Protein AF-A0A965GJ55-F1 (afdb_monomer)

Foldseek 3Di:
DLQFDDPDDDDADLVRQLVLCVLLFKFWFAAQAWFWAQDPVRDIDTLGGHGIDTGGSNSLSVLLPGDHVPDFVVSSVRSVQRSVVRSLVSLPQASCDPDCPDDLPDDDPDSNSVSNSQSRGHDDDDDFDWDFDACDPVHVPRDRDTDTDVLLSLLVCQAPPLVGRNFPPPPPAAEEEEEEQPPDSVLSSLLSVLSVLLRHGDRHYYDDHDDAAAFKEKEAADCVVVPPRVCCLRQNDHYYDYDPDDDPRHGIYIYDHVRSVVVVVVVDDRPDDDPPPPDD

Nearest PDB structures (foldseek):
  4obm-assembly1_A  TM=7.370E-01  e=4.573E-03  [Eubacterium] siraeum DSM 15702
  2m5y-assembly1_A  TM=4.687E-01  e=5.109E-02  Mycobacterium tuberculosis

Structure (mmCIF, N/CA/C/O backbone):
data_AF-A0A965GJ55-F1
#
_entry.id   AF-A0A965GJ55-F1
#
loop_
_atom_site.group_PDB
_atom_site.id
_atom_site.type_symbol
_atom_site.label_atom_id
_atom_site.label_alt_id
_atom_site.label_comp_id
_atom_site.label_asym_id
_atom_site.label_entity_id
_atom_site.label_seq_id
_atom_site.pdbx_PDB_ins_code
_atom_site.Cartn_x
_atom_site.Cartn_y
_atom_site.Cartn_z
_atom_site.occupancy
_atom_site.B_iso_or_equiv
_atom_site.auth_seq_id
_atom_site.auth_comp_id
_atom_site.auth_asym_id
_atom_site.auth_atom_id
_atom_site.pdbx_PDB_model_num
ATOM 1 N N . MET A 1 1 ? 9.172 -2.875 10.761 1.00 65.94 1 MET A N 1
ATOM 2 C CA . MET A 1 1 ? 9.054 -1.848 9.702 1.00 65.94 1 MET A CA 1
ATOM 3 C C . MET A 1 1 ? 7.752 -1.990 8.922 1.00 65.94 1 MET A C 1
ATOM 5 O O . MET A 1 1 ? 6.989 -1.047 8.969 1.00 65.94 1 MET A O 1
ATOM 9 N N . LEU A 1 2 ? 7.457 -3.132 8.279 1.00 71.19 2 LEU A N 1
ATOM 10 C CA . LEU A 1 2 ? 6.166 -3.346 7.587 1.00 71.19 2 LEU A CA 1
ATOM 11 C C . LEU A 1 2 ? 5.139 -4.186 8.362 1.00 71.19 2 LEU A C 1
ATOM 13 O O . LEU A 1 2 ? 3.998 -4.293 7.938 1.00 71.19 2 LEU A O 1
ATOM 17 N N . ASN A 1 3 ? 5.552 -4.769 9.490 1.00 68.12 3 ASN A N 1
ATOM 18 C CA . ASN A 1 3 ? 4.717 -5.616 10.342 1.00 68.12 3 ASN A CA 1
ATOM 19 C C . ASN A 1 3 ? 4.014 -6.758 9.582 1.00 68.12 3 ASN A C 1
ATOM 21 O O . ASN A 1 3 ? 2.851 -7.073 9.824 1.00 68.12 3 ASN A O 1
ATOM 25 N N . VAL A 1 4 ? 4.740 -7.344 8.624 1.00 69.19 4 VAL A N 1
ATOM 26 C CA . VAL A 1 4 ? 4.291 -8.482 7.826 1.00 69.19 4 VAL A CA 1
ATOM 27 C C . VAL A 1 4 ? 5.377 -9.527 7.679 1.00 69.19 4 VAL A C 1
ATOM 29 O O . VAL A 1 4 ? 6.572 -9.232 7.774 1.00 69.19 4 VAL A O 1
ATOM 32 N N . THR A 1 5 ? 4.947 -10.747 7.377 1.00 70.94 5 THR A N 1
ATOM 33 C CA . THR A 1 5 ? 5.845 -11.843 7.016 1.00 70.94 5 THR A CA 1
ATOM 34 C C . THR A 1 5 ? 6.168 -11.793 5.524 1.00 70.94 5 THR A C 1
ATOM 36 O O . THR A 1 5 ? 5.268 -11.774 4.687 1.00 70.94 5 THR A O 1
ATOM 39 N N . ILE A 1 6 ? 7.459 -11.804 5.183 1.00 73.00 6 ILE A N 1
ATOM 40 C CA . ILE A 1 6 ? 7.936 -11.946 3.802 1.00 73.00 6 ILE A CA 1
ATOM 41 C C . ILE A 1 6 ? 8.275 -13.418 3.571 1.00 73.00 6 ILE A C 1
ATOM 43 O O . ILE A 1 6 ? 9.207 -13.944 4.175 1.00 73.00 6 ILE A O 1
ATOM 47 N N . SER A 1 7 ? 7.519 -14.083 2.700 1.00 73.19 7 SER A N 1
ATOM 48 C CA . SER A 1 7 ? 7.664 -15.525 2.458 1.00 73.19 7 SER A CA 1
ATOM 49 C C . SER A 1 7 ?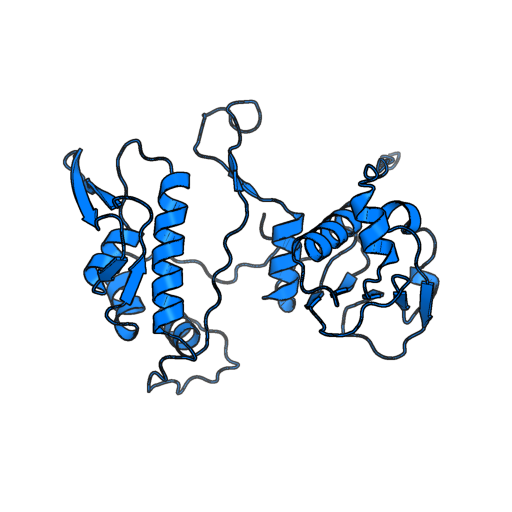 8.728 -15.881 1.413 1.00 73.19 7 SER A C 1
ATOM 51 O O . SER A 1 7 ? 9.191 -17.017 1.390 1.00 73.19 7 SER A O 1
ATOM 53 N N . ALA A 1 8 ? 9.120 -14.938 0.548 1.00 75.81 8 ALA A N 1
ATOM 54 C CA . ALA A 1 8 ? 10.121 -15.149 -0.498 1.00 75.81 8 ALA A CA 1
ATOM 55 C C . ALA A 1 8 ? 10.831 -13.839 -0.879 1.00 75.81 8 ALA A C 1
ATOM 57 O O . ALA A 1 8 ? 10.234 -12.764 -0.835 1.00 75.81 8 ALA A O 1
ATOM 58 N N . VAL A 1 9 ? 12.103 -13.939 -1.276 1.00 82.69 9 VAL A N 1
ATOM 59 C CA . VAL A 1 9 ? 12.941 -12.821 -1.744 1.00 82.69 9 VAL A CA 1
ATOM 60 C C . VAL A 1 9 ? 13.767 -13.287 -2.942 1.00 82.69 9 VAL A C 1
ATOM 62 O O . VAL A 1 9 ? 14.155 -14.451 -3.018 1.00 82.69 9 VAL A O 1
ATOM 65 N N . GLY A 1 10 ? 14.063 -12.381 -3.872 1.00 83.44 10 GLY A N 1
ATOM 66 C CA . GLY A 1 10 ? 14.931 -12.659 -5.010 1.00 83.44 10 GLY A CA 1
ATOM 67 C C . GLY A 1 10 ? 15.515 -11.393 -5.615 1.00 83.44 10 GLY A C 1
ATOM 68 O O . GLY A 1 10 ? 15.005 -10.294 -5.409 1.00 83.44 10 GLY A O 1
ATOM 69 N N . ILE A 1 11 ? 16.613 -11.570 -6.347 1.00 87.81 11 ILE A N 1
ATOM 70 C CA . ILE A 1 11 ? 17.334 -10.502 -7.038 1.00 87.81 11 ILE A CA 1
ATOM 71 C C . ILE A 1 11 ? 17.140 -10.728 -8.533 1.00 87.81 11 ILE A C 1
ATOM 73 O O . ILE A 1 11 ? 17.516 -11.776 -9.051 1.00 87.81 11 ILE A O 1
ATOM 77 N N . LEU A 1 12 ? 16.541 -9.750 -9.207 1.00 88.81 12 LEU A N 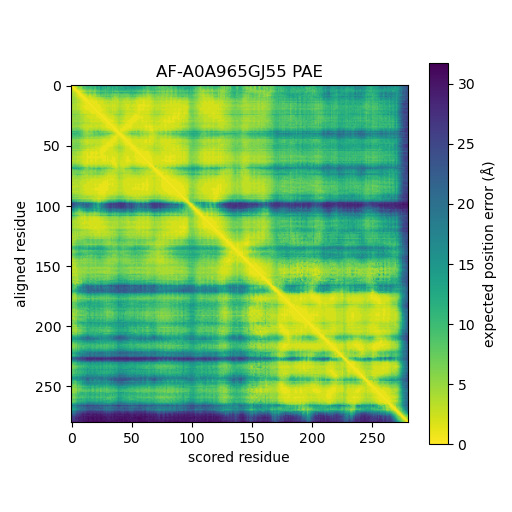1
ATOM 78 C CA . LEU A 1 12 ? 16.238 -9.814 -10.633 1.00 88.81 12 LEU A CA 1
ATOM 79 C C . LEU A 1 12 ? 17.240 -8.957 -11.399 1.00 88.81 12 LEU A C 1
ATOM 81 O O . LEU A 1 12 ? 17.445 -7.787 -11.069 1.00 88.81 12 LEU A O 1
ATOM 85 N N . ASN A 1 13 ? 17.863 -9.531 -12.427 1.00 91.38 13 ASN A N 1
ATOM 86 C CA . ASN A 1 13 ? 18.670 -8.749 -13.357 1.00 91.38 13 ASN A CA 1
ATOM 87 C C . ASN A 1 13 ? 17.777 -8.093 -14.432 1.00 91.38 13 ASN A C 1
ATOM 89 O O . ASN A 1 13 ? 16.553 -8.249 -14.449 1.00 91.38 13 ASN A O 1
ATOM 93 N N . ARG A 1 14 ? 18.394 -7.337 -15.347 1.00 93.88 14 ARG A N 1
ATOM 94 C CA . ARG A 1 14 ? 17.678 -6.663 -16.439 1.00 93.88 14 ARG A CA 1
ATOM 95 C C . ARG A 1 14 ? 16.896 -7.641 -17.321 1.00 93.88 14 ARG A C 1
ATOM 97 O O . ARG A 1 14 ? 15.743 -7.359 -17.630 1.00 93.88 14 ARG A O 1
ATOM 104 N N . ASP A 1 15 ? 17.497 -8.760 -17.709 1.00 95.19 15 ASP A N 1
ATOM 105 C CA . ASP A 1 15 ? 16.857 -9.744 -18.590 1.00 95.19 15 ASP A CA 1
ATOM 106 C C . ASP A 1 15 ? 15.666 -10.418 -17.903 1.00 95.19 15 ASP A C 1
ATOM 108 O O . ASP A 1 15 ? 14.637 -10.666 -18.536 1.00 95.19 15 ASP A O 1
ATOM 112 N N . ASP A 1 16 ? 15.768 -10.653 -16.594 1.00 93.94 16 ASP A N 1
ATOM 113 C CA . ASP A 1 16 ? 14.660 -11.165 -15.794 1.00 93.94 16 ASP A CA 1
ATOM 114 C C . ASP A 1 16 ? 13.509 -10.158 -15.738 1.00 93.94 16 ASP A C 1
ATOM 116 O O . ASP A 1 16 ? 12.365 -10.532 -15.987 1.00 93.94 16 ASP A O 1
ATOM 120 N N . LEU A 1 17 ? 13.790 -8.872 -15.498 1.00 94.19 17 LEU A N 1
ATOM 121 C CA . LEU A 1 17 ? 12.761 -7.825 -15.510 1.00 94.19 17 LEU A CA 1
ATOM 122 C C . LEU A 1 17 ? 12.103 -7.668 -16.885 1.00 94.19 17 LEU A C 1
ATOM 124 O O . LEU A 1 17 ? 10.881 -7.555 -16.956 1.00 94.19 17 LEU A O 1
ATOM 128 N N . LEU A 1 18 ? 12.874 -7.710 -17.976 1.00 96.06 18 LEU A N 1
ATOM 129 C CA . LEU A 1 18 ? 12.331 -7.667 -19.340 1.00 96.06 18 LEU A CA 1
ATOM 130 C C . LEU A 1 18 ? 11.385 -8.841 -19.597 1.00 96.06 18 LEU A C 1
ATOM 132 O O . LEU A 1 18 ? 10.297 -8.653 -20.138 1.00 96.06 18 LEU A O 1
ATOM 136 N N . ARG A 1 19 ? 11.775 -10.048 -19.173 1.00 94.25 19 ARG A N 1
ATOM 137 C CA . ARG A 1 19 ? 10.946 -11.251 -19.301 1.00 94.25 19 ARG A CA 1
ATOM 138 C C . ARG A 1 19 ? 9.668 -11.145 -18.470 1.00 94.25 19 ARG A C 1
ATOM 140 O O . ARG A 1 19 ? 8.599 -11.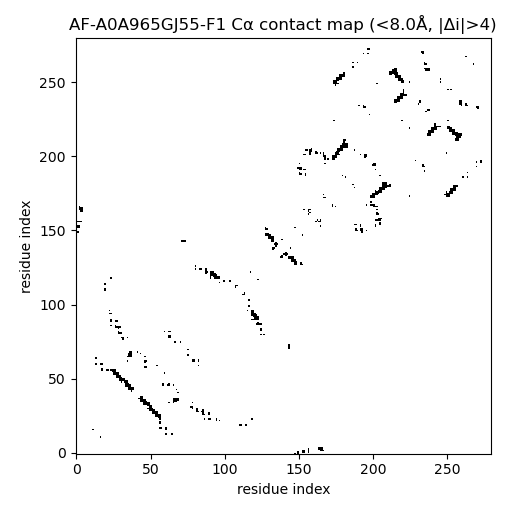487 -18.967 1.00 94.25 19 ARG A O 1
ATOM 147 N N . LEU A 1 20 ? 9.774 -10.678 -17.226 1.00 93.62 20 LEU A N 1
ATOM 148 C CA . LEU A 1 20 ? 8.645 -10.578 -16.299 1.00 93.62 20 LEU A CA 1
ATOM 149 C C . LEU A 1 20 ? 7.649 -9.491 -16.707 1.00 93.62 20 LEU A C 1
ATOM 151 O O . LEU A 1 20 ? 6.451 -9.720 -16.597 1.00 93.62 20 LEU A O 1
ATOM 155 N N . LEU A 1 21 ? 8.120 -8.338 -17.193 1.00 95.12 21 LEU A N 1
ATOM 156 C CA . LEU A 1 21 ? 7.267 -7.220 -17.616 1.00 95.12 21 LEU A CA 1
ATOM 157 C C . LEU A 1 21 ? 6.803 -7.319 -19.076 1.00 95.12 21 LEU A C 1
ATOM 159 O O . LEU A 1 21 ? 5.883 -6.606 -19.467 1.00 95.12 21 LEU A O 1
ATOM 163 N N . GLY A 1 22 ? 7.392 -8.213 -19.874 1.00 94.00 22 GLY A N 1
ATOM 164 C CA . GLY A 1 22 ? 7.044 -8.431 -21.282 1.00 94.00 22 GLY A CA 1
ATOM 165 C C . GLY A 1 22 ? 5.541 -8.572 -21.566 1.00 94.00 22 GLY A C 1
ATOM 166 O O . GLY A 1 22 ? 5.065 -7.928 -22.501 1.00 94.00 22 GLY A O 1
ATOM 167 N N . PRO A 1 23 ? 4.764 -9.333 -20.766 1.00 93.31 23 PRO A N 1
ATOM 168 C CA . PRO A 1 23 ? 3.321 -9.470 -20.968 1.00 93.31 23 PRO A CA 1
ATOM 169 C C . PRO A 1 23 ? 2.522 -8.163 -20.872 1.00 93.31 23 PRO A C 1
ATOM 171 O O . PRO A 1 23 ? 1.450 -8.086 -21.460 1.00 93.31 23 PRO A O 1
ATOM 174 N N . VAL A 1 24 ? 3.022 -7.150 -20.153 1.00 94.81 24 VAL A N 1
ATOM 175 C CA . VAL A 1 24 ? 2.361 -5.837 -20.026 1.00 94.81 24 VAL A CA 1
ATOM 176 C C . VAL A 1 24 ? 2.426 -5.062 -21.345 1.00 94.81 24 VAL A C 1
ATOM 178 O O . VAL A 1 24 ? 1.489 -4.347 -21.687 1.00 94.81 24 VAL A O 1
ATOM 181 N N . GLY A 1 25 ? 3.513 -5.228 -22.104 1.00 93.31 25 GLY A N 1
ATOM 182 C CA . GLY A 1 25 ? 3.762 -4.470 -23.326 1.00 93.31 25 GLY A CA 1
ATOM 183 C C . GLY A 1 25 ? 4.082 -2.988 -23.067 1.00 93.31 25 GLY A C 1
ATOM 184 O O . GLY A 1 25 ? 4.532 -2.630 -21.975 1.00 93.31 25 GLY A O 1
ATOM 185 N N . PRO A 1 26 ? 3.922 -2.122 -24.087 1.00 96.69 26 PRO A N 1
ATOM 186 C CA . PRO A 1 26 ? 4.117 -0.681 -23.949 1.00 96.69 26 PRO A CA 1
ATOM 187 C C . PRO A 1 26 ? 3.090 -0.037 -23.012 1.00 96.69 26 PRO A C 1
ATOM 189 O O . PRO A 1 26 ? 1.912 -0.386 -23.048 1.00 96.69 26 PRO A O 1
ATOM 192 N N . VAL A 1 27 ? 3.525 0.954 -22.233 1.00 97.38 27 VAL A N 1
ATOM 193 C CA . VAL A 1 27 ? 2.693 1.646 -21.235 1.00 97.38 27 VAL A CA 1
ATOM 194 C C . VAL A 1 27 ? 2.640 3.150 -21.497 1.00 97.38 27 VAL A C 1
ATOM 196 O O . VAL A 1 27 ? 3.619 3.745 -21.952 1.00 97.38 27 VAL A O 1
ATOM 199 N N . GLU A 1 28 ? 1.516 3.793 -21.177 1.00 97.75 28 GLU A N 1
ATOM 200 C CA . GLU A 1 28 ? 1.469 5.253 -21.040 1.00 97.75 28 GLU A CA 1
ATOM 201 C C . GLU A 1 28 ? 1.924 5.655 -19.634 1.00 97.75 28 GLU A C 1
ATOM 203 O O . GLU A 1 28 ? 1.298 5.291 -18.638 1.00 97.75 28 GLU A O 1
ATOM 208 N N . ILE A 1 29 ? 2.994 6.440 -19.550 1.00 97.44 29 ILE A N 1
ATOM 209 C CA . ILE A 1 29 ? 3.570 6.919 -18.290 1.00 97.44 29 ILE A CA 1
ATOM 210 C C . ILE A 1 29 ? 3.603 8.445 -18.260 1.00 97.44 29 ILE A C 1
ATOM 212 O O . ILE A 1 29 ? 3.730 9.104 -19.293 1.00 97.44 29 ILE A O 1
ATOM 216 N N . LEU A 1 30 ? 3.493 9.001 -17.056 1.00 96.75 30 LEU A N 1
ATOM 217 C CA . LEU A 1 30 ? 3.726 10.407 -16.758 1.00 96.75 30 LEU A CA 1
ATOM 218 C C . LEU A 1 30 ? 4.910 10.499 -15.797 1.00 96.75 30 LEU A C 1
ATOM 220 O O . LEU A 1 30 ? 4.822 10.000 -14.681 1.00 96.75 30 LEU A O 1
ATOM 224 N N . LEU A 1 31 ? 5.998 11.127 -16.236 1.00 96.44 31 LEU A N 1
ATOM 225 C CA . LEU A 1 31 ? 7.182 11.372 -15.415 1.00 96.44 31 LEU A CA 1
ATOM 226 C C . LEU A 1 31 ? 7.196 12.827 -14.941 1.00 96.44 31 LEU A C 1
ATOM 228 O O . LEU A 1 31 ? 7.001 13.746 -15.736 1.00 96.44 31 LEU A O 1
ATOM 232 N N . ASP A 1 32 ? 7.457 13.043 -13.656 1.00 93.44 32 ASP A N 1
ATOM 233 C CA . ASP A 1 32 ? 7.544 14.376 -13.041 1.00 93.44 32 ASP A CA 1
ATOM 234 C C . ASP A 1 32 ? 8.907 15.056 -13.256 1.00 93.44 32 ASP A C 1
ATOM 236 O O . ASP A 1 32 ? 9.054 16.258 -13.054 1.00 93.44 32 ASP A O 1
ATOM 240 N N . SER A 1 33 ? 9.900 14.297 -13.714 1.00 93.81 33 SER A N 1
ATOM 241 C CA . SER A 1 33 ? 11.284 14.724 -13.892 1.00 93.81 33 SER A CA 1
ATOM 242 C C . SER A 1 33 ? 11.991 13.848 -14.931 1.00 93.81 33 SER A C 1
ATOM 244 O O . SER A 1 33 ? 11.493 12.787 -15.311 1.00 93.81 33 SER A O 1
ATOM 246 N N . ASP A 1 34 ? 13.130 14.317 -15.443 1.00 94.69 34 ASP A N 1
ATOM 247 C CA . ASP A 1 34 ? 13.971 13.512 -16.331 1.00 94.69 34 ASP A CA 1
ATOM 248 C C . ASP A 1 34 ? 14.540 12.308 -15.570 1.00 94.69 34 ASP A C 1
ATOM 250 O O . ASP A 1 34 ? 15.009 12.434 -14.439 1.00 94.69 34 ASP A O 1
ATOM 254 N N . VAL A 1 35 ? 14.562 11.150 -16.226 1.00 95.50 35 VAL A N 1
ATOM 255 C CA . VAL A 1 35 ? 15.189 9.934 -15.710 1.00 95.50 35 VAL A CA 1
ATOM 256 C C . VAL A 1 35 ? 16.561 9.800 -16.349 1.00 95.50 35 VAL A C 1
ATOM 258 O O . VAL A 1 35 ? 16.680 9.755 -17.577 1.00 95.50 35 VAL A O 1
ATOM 261 N N . ARG A 1 36 ? 17.603 9.727 -15.526 1.00 94.88 36 ARG A N 1
ATOM 262 C CA . ARG A 1 36 ? 19.000 9.662 -15.961 1.00 94.88 36 ARG A CA 1
ATOM 263 C C . ARG A 1 36 ? 19.688 8.453 -15.352 1.00 94.88 36 ARG A C 1
ATOM 265 O O . ARG A 1 36 ? 19.332 8.000 -14.270 1.00 94.88 36 ARG A O 1
ATOM 272 N N . ASN A 1 37 ? 20.669 7.922 -16.068 1.00 94.62 37 ASN A N 1
ATOM 273 C CA . ASN A 1 37 ? 21.478 6.808 -15.603 1.00 94.62 37 ASN A CA 1
ATOM 274 C C . ASN A 1 37 ? 22.954 7.098 -15.834 1.00 94.62 37 ASN A C 1
ATOM 276 O O . ASN A 1 37 ? 23.351 7.430 -16.955 1.00 94.62 37 ASN A O 1
ATOM 280 N N . THR A 1 38 ? 23.759 6.899 -14.800 1.00 94.44 38 THR A N 1
ATOM 281 C CA . THR A 1 38 ? 25.212 6.947 -14.879 1.00 94.44 38 THR A CA 1
ATOM 282 C C . THR A 1 38 ? 25.749 5.541 -15.123 1.00 94.44 38 THR A C 1
ATOM 284 O O . THR A 1 38 ? 25.474 4.604 -14.372 1.00 94.44 38 THR A O 1
ATOM 287 N N . GLY A 1 39 ? 26.469 5.373 -16.230 1.00 88.44 39 GLY A N 1
ATOM 288 C CA . GLY A 1 39 ? 27.118 4.116 -16.585 1.00 88.44 39 GLY A CA 1
ATOM 289 C C . GLY A 1 39 ? 28.311 3.793 -15.684 1.00 88.44 39 GLY A C 1
ATOM 290 O O . GLY A 1 39 ? 28.771 4.614 -14.893 1.00 88.44 39 GLY A O 1
ATOM 291 N N . ALA A 1 40 ? 28.853 2.583 -15.838 1.00 86.94 40 ALA A N 1
ATOM 292 C CA . ALA A 1 40 ? 30.080 2.172 -15.146 1.00 86.94 40 ALA A CA 1
ATOM 293 C C . ALA A 1 40 ? 31.314 3.002 -15.561 1.00 86.94 40 ALA A C 1
ATOM 295 O O . ALA A 1 40 ? 32.312 3.031 -14.848 1.00 86.94 40 ALA A O 1
ATOM 296 N N . ASP A 1 41 ? 31.236 3.676 -16.707 1.00 89.25 41 ASP A N 1
ATOM 297 C CA . ASP A 1 41 ? 32.213 4.635 -17.222 1.00 89.25 41 ASP A CA 1
ATOM 298 C C . ASP A 1 41 ? 32.075 6.040 -16.603 1.00 89.25 41 ASP A C 1
ATOM 300 O O . ASP A 1 41 ? 32.850 6.935 -16.936 1.00 89.25 41 ASP A O 1
ATOM 304 N N . GLY A 1 42 ? 31.098 6.247 -15.714 1.00 88.56 42 GLY A N 1
ATOM 305 C CA . GLY A 1 42 ? 30.796 7.542 -15.109 1.00 88.56 42 GLY A CA 1
ATOM 306 C C . GLY A 1 42 ? 30.017 8.490 -16.025 1.00 88.56 42 GLY A C 1
ATOM 307 O O . GLY A 1 42 ? 29.737 9.618 -15.624 1.00 88.56 42 GLY A O 1
ATOM 308 N N . ALA A 1 43 ? 29.639 8.067 -17.236 1.00 92.62 43 ALA A N 1
ATOM 309 C CA . ALA A 1 43 ? 28.878 8.905 -18.153 1.00 92.62 43 ALA A CA 1
ATOM 310 C C . ALA A 1 43 ? 27.386 8.888 -17.797 1.00 92.62 43 ALA A C 1
ATOM 312 O O . ALA A 1 43 ? 26.756 7.829 -17.738 1.00 92.62 43 ALA A O 1
ATOM 313 N N . THR A 1 44 ? 26.798 10.069 -17.601 1.00 94.25 44 THR A N 1
ATOM 314 C CA . THR A 1 44 ? 25.353 10.215 -17.392 1.00 94.25 44 THR A CA 1
ATOM 315 C C . THR A 1 44 ? 24.624 10.321 -18.728 1.00 94.25 44 THR A C 1
ATOM 317 O O . THR A 1 44 ? 24.931 11.166 -19.568 1.00 94.25 44 THR A O 1
ATOM 320 N N . SER A 1 45 ? 23.610 9.479 -18.904 1.00 94.50 45 SER A N 1
ATOM 321 C CA . SER A 1 45 ? 22.751 9.422 -20.087 1.00 94.50 45 SER A CA 1
ATOM 322 C C . SER A 1 45 ? 21.288 9.647 -19.710 1.00 94.50 45 SER A C 1
ATOM 324 O O . SER A 1 45 ? 20.853 9.282 -18.618 1.00 94.50 45 SER A O 1
ATOM 326 N N . LEU A 1 46 ? 20.524 10.269 -20.611 1.00 94.94 46 LEU A N 1
ATOM 327 C CA . LEU A 1 46 ? 19.078 10.417 -20.456 1.00 94.94 46 LEU A CA 1
ATOM 328 C C . LEU A 1 46 ? 18.395 9.093 -20.823 1.00 94.94 46 LEU A C 1
ATOM 330 O O . LEU A 1 46 ? 18.549 8.618 -21.946 1.00 94.94 46 LEU A O 1
ATOM 334 N N . VAL A 1 47 ? 17.629 8.529 -19.891 1.00 95.25 47 VAL A N 1
ATOM 335 C CA . VAL A 1 47 ? 16.838 7.303 -20.088 1.00 95.25 47 VAL A CA 1
ATOM 336 C C . VAL A 1 47 ? 15.435 7.640 -20.576 1.00 95.25 47 VAL A C 1
ATOM 338 O O . VAL A 1 47 ? 14.950 7.046 -21.534 1.00 95.25 47 VAL A O 1
ATOM 341 N N . ALA A 1 48 ? 14.782 8.607 -19.933 1.00 96.06 48 ALA A N 1
ATOM 342 C CA . ALA A 1 48 ? 13.456 9.078 -20.310 1.00 96.06 48 ALA A CA 1
ATOM 343 C C . ALA A 1 48 ? 13.295 10.554 -19.946 1.00 96.06 48 ALA A C 1
ATOM 345 O O . ALA A 1 48 ? 13.866 11.030 -18.966 1.00 96.06 48 ALA A O 1
ATOM 346 N N . LYS A 1 49 ? 12.521 11.286 -20.746 1.00 96.31 49 LYS A N 1
ATOM 347 C CA . LYS A 1 49 ? 12.257 12.709 -20.521 1.00 96.31 49 LYS A CA 1
ATOM 348 C C . LYS A 1 49 ? 11.039 12.895 -19.618 1.00 96.31 49 LYS A C 1
ATOM 350 O O . LYS A 1 49 ? 10.099 12.107 -19.697 1.00 96.31 49 LYS A O 1
ATOM 355 N N . THR A 1 50 ? 11.036 13.964 -18.827 1.00 97.00 50 THR A N 1
ATOM 356 C CA . THR A 1 50 ? 9.840 14.429 -18.108 1.00 97.00 50 THR A CA 1
ATOM 357 C C . THR A 1 50 ? 8.626 14.589 -19.039 1.00 97.00 50 THR A C 1
ATOM 359 O O . THR A 1 50 ? 8.762 14.934 -20.220 1.00 97.00 50 THR A O 1
ATOM 362 N N . GLY A 1 51 ? 7.428 14.375 -18.495 1.00 97.00 51 GLY A N 1
ATOM 363 C CA . GLY A 1 51 ? 6.153 14.503 -19.193 1.00 97.00 51 GLY A CA 1
ATOM 364 C C . GLY A 1 51 ? 5.490 13.168 -19.526 1.00 97.00 51 GLY A C 1
ATOM 365 O O . GLY A 1 51 ? 5.895 12.102 -19.059 1.00 97.00 51 GLY A O 1
ATOM 366 N N . LYS A 1 52 ? 4.405 13.246 -20.305 1.00 97.00 52 LYS A N 1
ATOM 367 C CA . LYS A 1 52 ? 3.641 12.075 -20.746 1.00 97.00 52 LYS A CA 1
ATOM 368 C C . LYS A 1 52 ? 4.302 11.442 -21.972 1.00 97.00 52 LYS A C 1
ATOM 370 O O . LYS A 1 52 ? 4.589 12.148 -22.938 1.00 97.00 52 LYS A O 1
ATOM 375 N N . ALA A 1 53 ? 4.477 10.125 -21.962 1.00 96.88 53 ALA A N 1
ATOM 376 C CA . ALA A 1 53 ? 4.981 9.369 -23.105 1.00 96.88 53 ALA A CA 1
ATOM 377 C C . ALA A 1 53 ? 4.432 7.935 -23.130 1.00 96.88 53 ALA A C 1
ATOM 379 O O . ALA A 1 53 ? 4.066 7.380 -22.094 1.00 96.88 53 ALA A O 1
ATOM 380 N N . THR A 1 54 ? 4.416 7.323 -24.315 1.00 97.62 54 THR A N 1
ATOM 381 C CA . THR A 1 54 ? 4.284 5.867 -24.457 1.00 97.62 54 THR A CA 1
ATOM 382 C C . THR A 1 54 ? 5.682 5.266 -24.468 1.00 97.62 54 THR A C 1
ATOM 384 O O . THR A 1 54 ? 6.511 5.655 -25.289 1.00 97.62 54 THR A O 1
ATOM 387 N N . ILE A 1 55 ? 5.950 4.345 -23.548 1.00 96.81 55 ILE A N 1
ATOM 388 C CA . ILE A 1 55 ? 7.275 3.765 -23.326 1.00 96.81 55 ILE A CA 1
ATOM 389 C C . ILE A 1 55 ? 7.185 2.247 -23.489 1.00 96.81 55 ILE A C 1
ATOM 391 O O . ILE A 1 55 ? 6.263 1.616 -22.973 1.00 96.81 55 ILE A O 1
ATOM 395 N N . ASP A 1 56 ? 8.121 1.663 -24.238 1.00 97.00 56 ASP A N 1
ATOM 396 C CA . ASP A 1 56 ? 8.210 0.214 -24.422 1.00 97.00 56 ASP A CA 1
ATOM 397 C C . ASP A 1 56 ? 8.769 -0.495 -23.177 1.00 97.00 56 ASP A C 1
ATOM 399 O O . ASP A 1 56 ? 9.292 0.127 -22.251 1.00 97.00 56 ASP A O 1
ATOM 403 N N . THR A 1 57 ? 8.671 -1.825 -23.135 1.00 96.38 57 THR A N 1
ATOM 404 C CA . THR A 1 57 ? 9.132 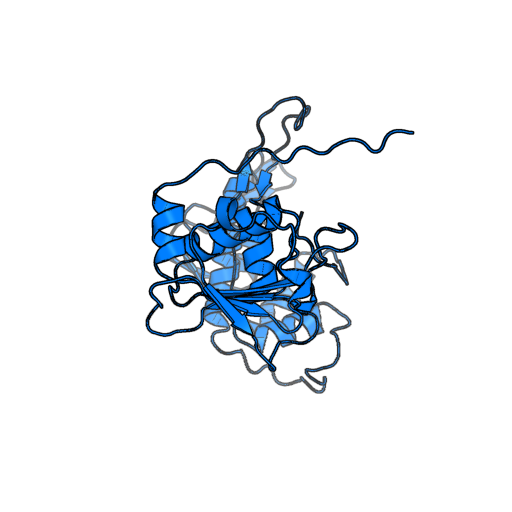-2.606 -21.977 1.00 96.38 57 THR A CA 1
ATOM 405 C C . THR A 1 57 ? 10.629 -2.415 -21.706 1.00 96.38 57 THR A C 1
ATOM 407 O O . THR A 1 57 ? 11.041 -2.394 -20.547 1.00 96.38 57 THR A O 1
ATOM 410 N N . PHE A 1 58 ? 11.449 -2.230 -22.747 1.00 96.12 58 PHE A N 1
ATOM 411 C CA . PHE A 1 58 ? 12.888 -2.019 -22.584 1.00 96.12 58 PHE A CA 1
ATOM 412 C C . PHE A 1 58 ? 13.196 -0.713 -21.853 1.00 96.12 58 PHE A C 1
ATOM 414 O O . PHE A 1 58 ? 13.928 -0.700 -20.862 1.00 96.12 58 PHE A O 1
ATOM 421 N N . SER A 1 59 ? 12.585 0.376 -22.302 1.00 95.44 59 SER A N 1
ATOM 422 C CA . SER A 1 59 ? 12.742 1.699 -21.709 1.00 95.44 59 SER A CA 1
ATOM 423 C C . SER A 1 59 ? 12.089 1.780 -20.324 1.00 95.44 59 SER A C 1
ATOM 425 O O . SER A 1 59 ? 12.640 2.422 -19.435 1.00 95.44 59 SER A O 1
ATOM 427 N N . LEU A 1 60 ? 10.982 1.066 -20.086 1.00 96.88 60 LEU A N 1
ATOM 428 C CA . LEU A 1 60 ? 10.361 0.932 -18.762 1.00 96.88 60 LEU A CA 1
ATOM 429 C C . LEU A 1 60 ? 11.298 0.252 -17.751 1.00 96.88 60 LEU A C 1
ATOM 431 O O . LEU A 1 60 ? 11.477 0.752 -16.641 1.00 96.88 60 LEU A O 1
ATOM 435 N N . VAL A 1 61 ? 11.950 -0.852 -18.139 1.00 96.56 61 VAL A N 1
ATOM 436 C CA . VAL A 1 61 ? 12.997 -1.490 -17.319 1.00 96.56 61 VAL A CA 1
ATOM 437 C C . VAL A 1 61 ? 14.197 -0.559 -17.150 1.00 96.56 61 VAL A C 1
ATOM 439 O O . VAL A 1 61 ? 14.777 -0.493 -16.067 1.00 96.56 61 VAL A O 1
ATOM 442 N N . GLY A 1 62 ? 14.547 0.200 -18.191 1.00 95.44 62 GLY A N 1
ATOM 443 C CA . GLY A 1 62 ? 15.545 1.263 -18.123 1.00 95.44 62 GLY A CA 1
ATOM 444 C C . GLY A 1 62 ? 15.241 2.270 -17.017 1.00 95.44 62 GLY A C 1
ATOM 445 O O . GLY A 1 62 ? 16.126 2.563 -16.223 1.00 95.44 62 GLY A O 1
ATOM 446 N N . ILE A 1 63 ? 13.994 2.741 -16.922 1.00 95.56 63 ILE A N 1
ATOM 447 C CA . ILE A 1 63 ? 13.548 3.687 -15.890 1.00 95.56 63 ILE A CA 1
ATOM 448 C C . ILE A 1 63 ? 13.662 3.079 -14.488 1.00 95.56 63 ILE A C 1
ATOM 450 O O . ILE A 1 63 ? 14.209 3.719 -13.597 1.00 95.56 63 ILE A O 1
ATOM 454 N N . LEU A 1 64 ? 13.194 1.842 -14.290 1.00 94.44 64 LEU A N 1
ATOM 455 C CA . LEU A 1 64 ? 13.252 1.163 -12.985 1.00 94.44 64 LEU A CA 1
ATOM 456 C C . LEU A 1 64 ? 14.693 0.938 -12.497 1.00 94.44 64 LEU A C 1
ATOM 458 O O . LEU A 1 64 ? 14.971 1.001 -11.301 1.00 94.44 64 LEU A O 1
ATOM 462 N N . LEU A 1 65 ? 15.616 0.670 -13.421 1.00 93.25 65 LEU A N 1
ATOM 463 C CA . LEU A 1 65 ? 17.022 0.410 -13.107 1.00 93.25 65 LEU A CA 1
ATOM 464 C C . LEU A 1 65 ? 17.897 1.665 -13.118 1.00 93.25 65 LEU A C 1
ATOM 466 O O . LEU A 1 65 ? 19.056 1.583 -12.714 1.00 93.25 65 LEU A O 1
ATOM 470 N N . ALA A 1 66 ? 17.379 2.798 -13.593 1.00 94.06 66 ALA A N 1
ATOM 471 C CA . ALA A 1 66 ? 18.148 4.021 -13.735 1.00 94.06 66 ALA A CA 1
ATOM 472 C C . ALA A 1 66 ? 18.676 4.491 -12.377 1.00 94.06 66 ALA A C 1
ATOM 474 O O . ALA A 1 66 ? 17.935 4.556 -11.386 1.00 94.06 66 ALA A O 1
ATOM 475 N N . ARG A 1 67 ? 19.969 4.813 -12.347 1.00 91.75 67 ARG A N 1
ATOM 476 C CA . ARG A 1 67 ? 20.645 5.386 -11.189 1.00 91.75 67 ARG A CA 1
ATOM 477 C C . ARG A 1 67 ? 21.656 6.421 -11.650 1.00 91.75 67 ARG A C 1
ATOM 479 O O . ARG A 1 67 ? 22.581 6.090 -12.387 1.00 91.75 67 ARG A O 1
ATOM 486 N N . GLU A 1 68 ? 21.490 7.655 -11.206 1.00 91.44 68 GLU A N 1
ATOM 487 C CA . GLU A 1 68 ? 22.463 8.724 -11.411 1.00 91.44 68 GLU A CA 1
ATOM 488 C C . GLU A 1 68 ? 23.375 8.832 -10.178 1.00 91.44 68 GLU A C 1
ATOM 490 O O . GLU A 1 68 ? 22.910 8.742 -9.039 1.00 91.44 68 GLU A O 1
ATOM 495 N N . ILE A 1 69 ? 24.689 8.955 -10.399 1.00 84.31 69 ILE A N 1
ATOM 496 C CA . ILE A 1 69 ? 25.641 9.229 -9.313 1.00 84.31 69 ILE A CA 1
ATOM 497 C C . ILE A 1 69 ? 25.270 10.601 -8.731 1.00 84.31 69 ILE A C 1
ATOM 499 O O . ILE A 1 69 ? 25.051 11.542 -9.484 1.00 84.31 69 ILE A O 1
ATOM 503 N N . ASP A 1 70 ? 25.148 10.683 -7.406 1.00 82.06 70 ASP A N 1
ATOM 504 C CA . ASP A 1 70 ? 24.714 11.865 -6.637 1.00 82.06 70 ASP A CA 1
ATOM 505 C C . ASP A 1 70 ? 23.204 12.175 -6.638 1.00 82.06 70 ASP A C 1
ATOM 507 O O . ASP A 1 70 ? 22.769 13.152 -6.023 1.00 82.06 70 ASP A O 1
ATOM 511 N N . GLN A 1 71 ? 22.371 11.319 -7.237 1.00 86.75 71 GLN A N 1
ATOM 512 C CA . GLN A 1 71 ? 20.922 11.380 -7.044 1.00 86.75 71 GLN A CA 1
ATOM 513 C C . GLN A 1 71 ? 20.527 10.711 -5.717 1.00 86.75 71 GLN A C 1
ATOM 515 O O . GLN A 1 71 ? 20.965 9.597 -5.425 1.00 86.75 71 GLN A O 1
ATOM 520 N N . SER A 1 72 ? 19.653 11.352 -4.933 1.00 83.75 72 SER A N 1
ATOM 521 C CA . SER A 1 72 ? 19.031 10.696 -3.778 1.00 83.75 72 SER A CA 1
ATOM 522 C C . SER A 1 72 ? 18.067 9.587 -4.221 1.00 83.75 72 SER A C 1
ATOM 524 O O . SER A 1 72 ? 17.340 9.711 -5.209 1.00 83.75 72 SER A O 1
ATOM 526 N N . GLU A 1 73 ? 17.988 8.507 -3.454 1.00 82.69 73 GLU A N 1
ATOM 527 C CA . GLU A 1 73 ? 17.002 7.438 -3.617 1.00 82.69 73 GLU A CA 1
ATOM 528 C C . GLU A 1 73 ? 15.569 7.970 -3.497 1.00 82.69 73 GLU A C 1
ATOM 530 O O . GLU A 1 73 ? 14.690 7.533 -4.241 1.00 82.69 73 GLU A O 1
ATOM 535 N N . SER A 1 74 ? 15.330 8.991 -2.664 1.00 81.00 74 SER A N 1
ATOM 536 C CA . SER A 1 74 ? 14.028 9.684 -2.618 1.00 81.00 74 SER A CA 1
ATOM 537 C C . SER A 1 74 ? 13.594 10.252 -3.967 1.00 81.00 74 SER A C 1
ATOM 539 O O . SER A 1 74 ? 12.419 10.146 -4.319 1.00 81.00 74 SER A O 1
ATOM 541 N N . ALA A 1 75 ? 14.520 10.814 -4.749 1.00 82.25 75 ALA A N 1
ATOM 542 C CA . ALA A 1 75 ? 14.202 11.323 -6.080 1.00 82.25 75 ALA A CA 1
ATOM 543 C C . ALA A 1 75 ? 13.825 10.183 -7.043 1.00 82.25 75 ALA A C 1
ATOM 545 O O . ALA A 1 75 ? 12.981 10.365 -7.920 1.00 82.25 75 ALA A O 1
ATOM 546 N N . ARG A 1 76 ? 14.376 8.978 -6.839 1.00 88.12 76 ARG A N 1
ATOM 547 C CA . ARG A 1 76 ? 14.031 7.784 -7.625 1.00 88.12 76 ARG A CA 1
ATOM 548 C C . ARG A 1 76 ? 12.661 7.214 -7.258 1.00 88.12 76 ARG A C 1
ATOM 550 O O . ARG A 1 76 ? 12.041 6.563 -8.100 1.00 88.12 76 ARG A O 1
ATOM 557 N N . PHE A 1 77 ? 12.149 7.419 -6.042 1.00 88.31 77 PHE A N 1
ATOM 558 C CA . PHE A 1 77 ? 10.860 6.842 -5.621 1.00 88.31 77 PHE A CA 1
ATOM 559 C C . PHE A 1 77 ? 9.695 7.272 -6.519 1.00 88.31 77 PHE A C 1
ATOM 561 O O . PHE A 1 77 ? 8.839 6.448 -6.849 1.00 88.31 77 PHE A O 1
ATOM 568 N N . ASN A 1 78 ? 9.692 8.522 -6.988 1.00 88.75 78 ASN A N 1
ATOM 569 C CA . ASN A 1 78 ? 8.658 9.010 -7.900 1.00 88.75 78 ASN A CA 1
ATOM 570 C C . ASN A 1 78 ? 8.729 8.341 -9.278 1.00 88.75 78 ASN A C 1
ATOM 572 O O . ASN A 1 78 ? 7.685 8.033 -9.859 1.00 88.75 78 ASN A O 1
ATOM 576 N N . HIS A 1 79 ? 9.931 8.037 -9.780 1.00 92.94 79 HIS A N 1
ATOM 577 C CA . HIS A 1 79 ? 10.104 7.280 -11.026 1.00 92.94 79 HIS A CA 1
ATOM 578 C C . HIS A 1 79 ? 9.563 5.855 -10.887 1.00 92.94 79 HIS A C 1
ATOM 580 O O . HIS A 1 79 ? 8.795 5.411 -11.741 1.00 92.94 79 HIS A O 1
ATOM 586 N N . HIS A 1 80 ? 9.871 5.171 -9.778 1.00 92.50 80 HIS A N 1
ATOM 587 C CA . HIS A 1 80 ? 9.335 3.833 -9.497 1.00 92.50 80 HIS A CA 1
ATOM 588 C C . HIS A 1 80 ? 7.812 3.851 -9.394 1.00 92.50 80 HIS A C 1
ATOM 590 O O . HIS A 1 80 ? 7.145 3.028 -10.021 1.00 92.50 80 HIS A O 1
ATOM 596 N N . LYS A 1 81 ? 7.241 4.806 -8.651 1.00 92.75 81 LYS A N 1
ATOM 597 C CA . LYS A 1 81 ? 5.787 4.955 -8.552 1.00 92.75 81 LYS A CA 1
ATOM 598 C C . LYS A 1 81 ? 5.156 5.195 -9.915 1.00 92.75 81 LYS A C 1
ATOM 600 O O . LYS A 1 81 ? 4.150 4.563 -10.221 1.00 92.75 81 LYS A O 1
ATOM 605 N N . SER A 1 82 ? 5.737 6.072 -10.727 1.00 94.88 82 SER A N 1
ATOM 606 C CA . SER A 1 82 ? 5.225 6.382 -12.065 1.00 94.88 82 SER A CA 1
ATOM 607 C C . SER A 1 82 ? 5.241 5.145 -12.964 1.00 94.88 82 SER A C 1
ATOM 609 O O . SER A 1 82 ? 4.235 4.845 -13.604 1.00 94.88 82 SER A O 1
ATOM 611 N N . ALA A 1 83 ? 6.332 4.373 -12.945 1.00 95.69 83 ALA A N 1
ATOM 612 C CA . ALA A 1 83 ? 6.456 3.122 -13.688 1.00 95.69 83 ALA A CA 1
ATOM 613 C C . ALA A 1 83 ? 5.429 2.072 -13.233 1.00 95.69 83 ALA A C 1
ATOM 615 O O . ALA A 1 83 ? 4.690 1.538 -14.059 1.00 95.69 83 ALA A O 1
ATOM 616 N N . TRP A 1 84 ? 5.313 1.818 -11.926 1.00 95.62 84 TRP A N 1
ATOM 617 C CA . TRP A 1 84 ? 4.346 0.854 -11.389 1.00 95.62 84 TRP A CA 1
ATOM 618 C C . TRP A 1 84 ? 2.891 1.291 -11.579 1.00 95.62 84 TRP A C 1
ATOM 620 O O . TRP A 1 84 ? 2.035 0.452 -11.845 1.00 95.62 84 TRP A O 1
ATOM 630 N N . THR A 1 85 ? 2.608 2.593 -11.518 1.00 95.75 85 THR A N 1
ATOM 631 C CA . THR A 1 85 ? 1.278 3.144 -11.819 1.00 95.75 85 THR A CA 1
ATOM 632 C C . THR A 1 85 ? 0.937 2.965 -13.299 1.00 95.75 85 THR A C 1
ATOM 634 O O . THR A 1 85 ? -0.172 2.553 -13.624 1.00 95.75 85 THR A O 1
ATOM 637 N N . ALA A 1 86 ? 1.888 3.210 -14.205 1.00 96.56 86 ALA A N 1
ATOM 638 C CA . ALA A 1 86 ? 1.703 2.982 -15.639 1.00 96.56 86 ALA A CA 1
ATOM 639 C C . ALA A 1 86 ? 1.452 1.497 -15.959 1.00 96.56 86 ALA A C 1
ATOM 641 O O . ALA A 1 86 ? 0.557 1.177 -16.745 1.00 96.56 86 ALA A O 1
ATOM 642 N N . ILE A 1 87 ? 2.185 0.590 -15.300 1.00 96.69 87 ILE A N 1
ATOM 643 C CA . ILE A 1 87 ? 1.949 -0.860 -15.372 1.00 96.69 87 ILE A CA 1
ATOM 644 C C . ILE A 1 87 ? 0.536 -1.194 -14.883 1.00 96.69 87 ILE A C 1
ATOM 646 O O . ILE A 1 87 ? -0.219 -1.828 -15.614 1.00 96.69 87 ILE A O 1
ATOM 650 N N . ALA A 1 88 ? 0.151 -0.738 -13.687 1.00 96.00 88 ALA A N 1
ATOM 651 C CA . ALA A 1 88 ? -1.166 -1.008 -13.109 1.00 96.00 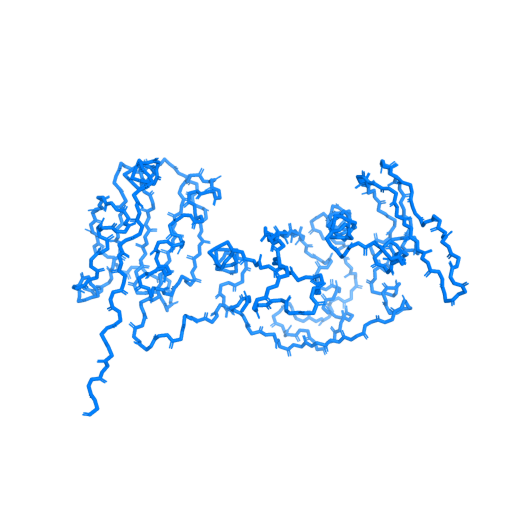88 ALA A CA 1
ATOM 652 C C . ALA A 1 88 ? -2.312 -0.506 -14.005 1.00 96.00 88 ALA A C 1
ATOM 654 O O . ALA A 1 88 ? -3.272 -1.236 -14.247 1.00 96.00 88 ALA A O 1
ATOM 655 N N . ASN A 1 89 ? -2.180 0.697 -14.570 1.00 95.81 89 ASN A N 1
ATOM 656 C CA . ASN A 1 89 ? -3.158 1.262 -15.502 1.00 95.81 89 ASN A CA 1
ATOM 657 C C . ASN A 1 89 ? -3.276 0.444 -16.794 1.00 95.81 89 ASN A C 1
ATOM 659 O O . ASN A 1 89 ? -4.381 0.249 -17.295 1.00 95.81 89 ASN A O 1
ATOM 663 N N . THR A 1 90 ? -2.149 -0.039 -17.323 1.00 96.19 90 THR A N 1
ATOM 664 C CA . THR A 1 90 ? -2.116 -0.868 -18.539 1.00 96.19 90 THR A CA 1
ATOM 665 C C . THR A 1 90 ? -2.727 -2.246 -18.289 1.00 96.19 90 THR A C 1
ATOM 667 O O . THR A 1 90 ? -3.456 -2.764 -19.131 1.00 96.19 90 THR A O 1
ATOM 670 N N . VAL A 1 91 ? -2.485 -2.821 -17.107 1.00 95.94 91 VAL A N 1
ATOM 671 C CA . VAL A 1 91 ? -3.111 -4.073 -16.657 1.00 95.94 91 VAL A CA 1
ATOM 672 C C . VAL A 1 91 ? -4.625 -3.910 -16.499 1.00 95.94 91 VAL A C 1
ATOM 674 O O . VAL A 1 91 ? -5.384 -4.808 -16.868 1.00 95.94 91 VAL A O 1
ATOM 677 N N . GLY A 1 92 ? -5.087 -2.768 -15.983 1.00 93.56 92 GLY A N 1
ATOM 678 C CA . GLY A 1 92 ? -6.507 -2.459 -15.835 1.00 93.56 92 GLY A CA 1
ATOM 679 C C . GLY A 1 92 ? -7.218 -3.466 -14.929 1.00 93.56 92 GLY A C 1
ATOM 680 O O . GLY A 1 92 ? -6.911 -3.572 -13.747 1.00 93.56 92 GLY A O 1
ATOM 681 N N . LEU A 1 93 ? -8.178 -4.213 -15.480 1.00 91.00 93 LEU A N 1
ATOM 682 C CA . LEU A 1 93 ? -8.892 -5.279 -14.758 1.00 91.00 93 LEU A CA 1
ATOM 683 C C . LEU A 1 93 ? -8.182 -6.646 -14.821 1.00 91.00 93 LEU A C 1
ATOM 685 O O . LEU A 1 93 ? -8.713 -7.626 -14.302 1.00 91.00 93 LEU A O 1
ATOM 689 N N . GLY A 1 94 ? -7.018 -6.718 -15.470 1.00 91.12 94 GLY A N 1
ATOM 690 C CA . GLY A 1 94 ? -6.252 -7.936 -15.707 1.00 91.12 94 GLY A CA 1
ATOM 691 C C . GLY A 1 94 ? -6.022 -8.199 -17.198 1.00 91.12 94 GLY A C 1
ATOM 692 O O . GLY A 1 94 ? -6.910 -8.008 -18.031 1.00 91.12 94 GLY A O 1
ATOM 693 N N . LEU A 1 95 ? -4.833 -8.705 -17.531 1.00 89.50 95 LEU A N 1
ATOM 694 C CA . LEU A 1 95 ? -4.390 -8.971 -18.905 1.00 89.50 95 LEU A CA 1
ATOM 695 C C . LEU A 1 95 ? -4.939 -10.276 -19.506 1.00 89.50 95 LEU A C 1
ATOM 697 O O . LEU A 1 95 ? -4.758 -10.517 -20.697 1.00 89.50 95 LEU A O 1
ATOM 701 N N . ARG A 1 96 ? -5.611 -11.121 -18.709 1.00 84.00 96 ARG A N 1
ATOM 702 C CA . ARG A 1 96 ? -6.151 -12.432 -19.132 1.00 84.00 96 ARG A CA 1
ATOM 703 C C . ARG A 1 96 ? -5.105 -13.294 -19.853 1.00 84.00 96 ARG A C 1
ATOM 705 O O . ARG A 1 96 ? -5.370 -13.870 -20.910 1.00 84.00 96 ARG A O 1
ATOM 712 N N . LEU A 1 97 ? -3.907 -13.363 -19.282 1.00 81.44 97 LEU A N 1
ATOM 713 C CA . LEU A 1 97 ? -2.793 -14.146 -19.796 1.00 81.44 97 LEU A CA 1
ATOM 714 C C 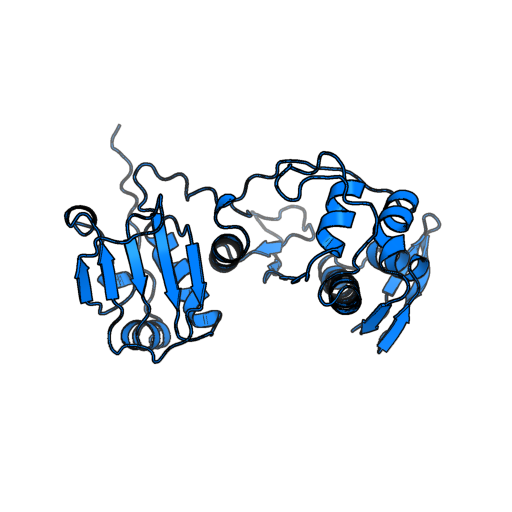. LEU A 1 97 ? -3.207 -15.624 -19.850 1.00 81.44 97 LEU A C 1
ATOM 716 O O . LEU A 1 97 ? -3.499 -16.244 -18.826 1.00 81.44 97 LEU A O 1
ATOM 720 N N . GLN A 1 98 ? -3.260 -16.181 -21.060 1.00 63.69 98 GLN A N 1
ATOM 721 C CA . GLN A 1 98 ? -3.537 -17.599 -21.281 1.00 63.69 98 GLN A CA 1
ATOM 722 C C . GLN A 1 98 ? -2.346 -18.397 -20.736 1.00 63.69 98 GLN A C 1
ATOM 724 O O . GLN A 1 98 ? -1.229 -18.115 -21.160 1.00 63.69 98 GLN A O 1
ATOM 729 N N . ASN A 1 99 ? -2.600 -19.314 -19.784 1.00 57.12 99 ASN A N 1
ATOM 730 C CA . ASN A 1 99 ? -1.705 -20.343 -19.194 1.00 57.12 99 ASN A CA 1
ATOM 731 C C . ASN A 1 99 ? -1.768 -20.474 -17.658 1.00 57.12 99 ASN A C 1
ATOM 733 O O . ASN A 1 99 ? -0.948 -21.184 -17.078 1.00 57.12 99 ASN A O 1
ATOM 737 N N . LEU A 1 100 ? -2.758 -19.896 -16.973 1.00 56.25 100 LEU A N 1
ATOM 738 C CA . LEU A 1 100 ? -3.055 -20.306 -15.595 1.00 56.25 100 LEU A CA 1
ATOM 739 C C . LEU A 1 100 ? -3.704 -21.708 -15.599 1.00 56.25 100 LEU A C 1
ATOM 741 O O . LEU A 1 100 ? -4.909 -21.852 -15.439 1.00 56.25 100 LEU A O 1
ATOM 745 N N . GLN A 1 101 ? -2.907 -22.760 -15.809 1.00 52.00 101 GLN A N 1
ATOM 746 C CA . GLN A 1 101 ? -3.243 -24.096 -15.290 1.00 52.00 101 GLN A CA 1
ATOM 747 C C . GLN A 1 101 ? -3.039 -24.170 -13.769 1.00 52.00 101 GLN A C 1
ATOM 749 O O . GLN A 1 101 ? -3.303 -25.201 -13.159 1.00 52.00 101 GLN A O 1
ATOM 754 N N . THR A 1 102 ? -2.545 -23.092 -13.164 1.00 57.00 102 THR A N 1
ATOM 755 C CA . THR A 1 102 ? -2.306 -22.981 -11.735 1.00 57.00 102 THR A CA 1
ATOM 756 C C . THR A 1 102 ? -3.577 -22.551 -11.015 1.00 57.00 102 THR A C 1
ATOM 758 O O . THR A 1 102 ? -4.238 -21.586 -11.402 1.00 57.00 102 THR A O 1
ATOM 761 N N . ASP A 1 103 ? -3.913 -23.292 -9.962 1.00 63.72 103 ASP A N 1
ATOM 762 C CA . ASP A 1 103 ? -5.013 -22.968 -9.063 1.00 63.72 103 ASP A CA 1
ATOM 763 C C . ASP A 1 103 ? -4.762 -21.570 -8.457 1.00 63.72 103 ASP A C 1
ATOM 765 O O . ASP A 1 103 ? -3.682 -21.340 -7.893 1.00 63.72 103 ASP A O 1
ATOM 769 N N . PRO A 1 104 ? -5.707 -20.613 -8.564 1.00 62.00 104 PRO A N 1
ATOM 770 C CA . PRO A 1 104 ? -5.562 -19.291 -7.957 1.00 62.00 104 PRO A CA 1
ATOM 771 C C . PRO A 1 104 ? -5.319 -19.343 -6.439 1.00 62.00 104 PRO A C 1
ATOM 773 O O . PRO A 1 104 ? -4.789 -18.377 -5.890 1.00 62.00 104 PRO A O 1
ATOM 776 N N . LEU A 1 105 ? -5.662 -20.451 -5.775 1.00 65.81 105 LEU A N 1
ATOM 777 C CA . LEU A 1 105 ? 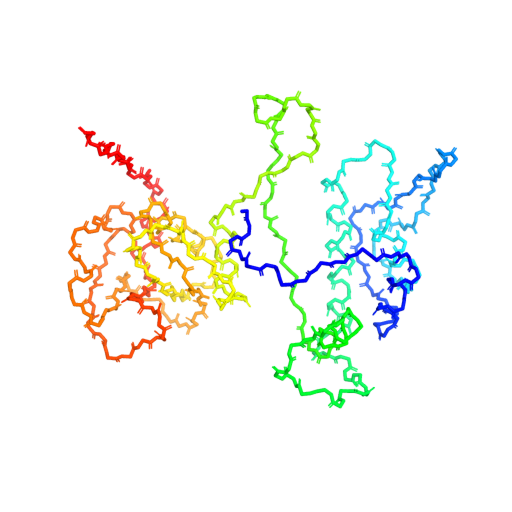-5.462 -20.675 -4.342 1.00 65.81 105 LEU A CA 1
ATOM 778 C C . LEU A 1 105 ? -4.071 -21.216 -3.983 1.00 65.81 105 LEU A C 1
ATOM 780 O O . LEU A 1 105 ? -3.687 -21.176 -2.817 1.00 65.81 105 LEU A O 1
ATOM 784 N N . GLU A 1 106 ? -3.304 -21.725 -4.947 1.00 74.62 106 GLU A N 1
ATOM 785 C CA . GLU A 1 106 ? -1.973 -22.273 -4.677 1.00 74.62 106 GLU A CA 1
ATOM 786 C C . GLU A 1 106 ? -0.947 -21.144 -4.530 1.00 74.62 106 GLU A C 1
ATOM 788 O O . GLU A 1 106 ? -0.924 -20.234 -5.348 1.00 74.62 106 GLU A O 1
ATOM 793 N N . THR A 1 107 ? -0.070 -21.165 -3.530 1.00 75.56 107 THR A N 1
ATOM 794 C CA . THR A 1 107 ? 0.953 -20.115 -3.382 1.00 75.56 107 THR A CA 1
ATOM 795 C C . THR A 1 107 ? 1.944 -20.142 -4.558 1.00 75.56 107 THR A C 1
ATOM 797 O O . THR A 1 107 ? 2.489 -21.205 -4.858 1.00 75.56 107 THR A O 1
ATOM 800 N N . PRO A 1 108 ? 2.239 -19.005 -5.222 1.00 79.44 108 PRO A N 1
ATOM 801 C CA . PRO A 1 108 ? 3.241 -18.968 -6.286 1.00 79.44 108 PRO A CA 1
ATOM 802 C C . PRO A 1 108 ? 4.625 -19.379 -5.769 1.00 79.44 108 PRO A C 1
ATOM 804 O O . PRO A 1 108 ? 5.091 -18.847 -4.763 1.00 79.44 108 PRO A O 1
ATOM 807 N N . VAL A 1 109 ? 5.293 -20.292 -6.477 1.00 81.94 109 VAL A N 1
ATOM 808 C CA . VAL A 1 109 ? 6.616 -20.826 -6.092 1.00 81.94 109 VAL A CA 1
ATOM 809 C C . VAL A 1 109 ? 7.793 -20.113 -6.768 1.00 81.94 109 VAL A C 1
ATOM 811 O O . VAL A 1 109 ? 8.940 -20.314 -6.377 1.00 81.94 109 VAL A O 1
ATOM 814 N N . ASP A 1 110 ? 7.524 -19.267 -7.767 1.00 84.00 110 ASP A N 1
ATOM 815 C CA . ASP A 1 110 ? 8.528 -18.478 -8.484 1.00 84.00 110 ASP A CA 1
ATOM 816 C C . ASP A 1 110 ? 7.996 -17.098 -8.924 1.00 84.00 110 ASP A C 1
ATOM 818 O O . ASP A 1 110 ? 6.790 -16.826 -8.913 1.00 84.00 110 ASP A O 1
ATOM 822 N N . PHE A 1 111 ? 8.915 -16.209 -9.321 1.00 86.19 111 PHE A N 1
ATOM 823 C CA . PHE A 1 111 ? 8.592 -14.841 -9.746 1.00 86.19 111 PHE A CA 1
ATOM 824 C C . PHE A 1 111 ? 7.739 -14.780 -11.011 1.00 86.19 111 PHE A C 1
ATOM 826 O O . PHE A 1 111 ? 6.918 -13.875 -11.140 1.00 86.19 111 PHE A O 1
ATOM 833 N N . ALA A 1 112 ? 7.917 -15.712 -11.949 1.00 85.62 112 ALA A N 1
ATOM 834 C CA . ALA A 1 112 ? 7.165 -15.703 -13.199 1.00 85.62 112 ALA A CA 1
ATOM 835 C C . ALA A 1 112 ? 5.683 -15.991 -12.936 1.00 85.62 112 ALA A C 1
ATOM 837 O O . ALA A 1 112 ? 4.817 -15.233 -13.368 1.00 85.62 112 ALA A O 1
ATOM 838 N N . SER A 1 113 ? 5.406 -17.027 -12.149 1.00 84.75 113 SER A N 1
ATOM 839 C CA . SER A 1 113 ? 4.071 -17.422 -11.706 1.00 84.75 113 SER A CA 1
ATOM 840 C C . SER A 1 113 ? 3.425 -16.337 -10.844 1.00 84.75 113 SER A C 1
ATOM 842 O O . SER A 1 113 ? 2.242 -16.040 -11.011 1.00 84.75 113 SER A O 1
ATOM 844 N N . PHE A 1 114 ? 4.201 -15.698 -9.959 1.00 87.38 114 PHE A N 1
ATOM 845 C CA . PHE A 1 114 ? 3.734 -14.556 -9.171 1.00 87.38 114 PHE A CA 1
ATOM 846 C C . PHE A 1 114 ? 3.318 -13.380 -10.065 1.00 87.38 114 PHE A C 1
ATOM 848 O O . PHE A 1 114 ? 2.185 -12.911 -9.972 1.00 87.38 114 PHE A O 1
ATOM 855 N N . MET A 1 115 ? 4.195 -12.935 -10.970 1.00 89.19 115 MET A N 1
ATOM 856 C CA . MET A 1 115 ? 3.931 -11.784 -11.842 1.00 89.19 115 MET A CA 1
ATOM 857 C C . MET A 1 115 ? 2.781 -12.053 -12.816 1.00 89.19 115 MET A C 1
ATOM 859 O O . MET A 1 115 ? 1.954 -11.175 -13.048 1.00 89.19 115 MET A O 1
ATOM 863 N N . GLN A 1 116 ? 2.660 -13.276 -13.338 1.00 87.06 116 GLN A N 1
ATOM 864 C CA . GLN A 1 116 ? 1.518 -13.666 -14.169 1.00 87.06 116 GLN A CA 1
ATOM 865 C C . GLN A 1 116 ? 0.190 -13.561 -13.416 1.00 87.06 116 GLN A C 1
ATOM 867 O O . GLN A 1 116 ? -0.796 -13.095 -13.981 1.00 87.06 116 GLN A O 1
ATOM 872 N N . ARG A 1 117 ? 0.141 -13.982 -12.148 1.00 85.88 117 ARG A N 1
ATOM 873 C CA . ARG A 1 117 ? -1.066 -13.851 -11.319 1.00 85.88 117 ARG A CA 1
ATOM 874 C C . ARG A 1 117 ? -1.361 -12.398 -10.986 1.00 85.88 117 ARG A C 1
ATOM 876 O O . ARG A 1 117 ? -2.504 -11.980 -11.137 1.00 85.88 117 ARG A O 1
ATOM 883 N N . LEU A 1 118 ? -0.334 -11.631 -10.621 1.00 89.00 118 LEU A N 1
ATOM 884 C CA . LEU A 1 118 ? -0.446 -10.198 -10.364 1.00 89.00 118 LEU A CA 1
ATOM 885 C C . LEU A 1 118 ? -1.056 -9.466 -11.569 1.00 89.00 118 LEU A C 1
ATOM 887 O O . LEU A 1 118 ? -2.010 -8.716 -11.407 1.00 89.00 118 LEU A O 1
ATOM 891 N N . PHE A 1 119 ? -0.569 -9.737 -12.783 1.00 92.44 119 PHE A N 1
ATOM 892 C CA . PHE A 1 119 ? -1.066 -9.108 -14.012 1.00 92.44 119 PHE A CA 1
ATOM 893 C C . PHE A 1 119 ? -2.396 -9.661 -14.526 1.00 92.44 119 PHE A C 1
ATOM 895 O O . PHE A 1 119 ? -2.976 -9.093 -15.449 1.00 92.44 119 PHE A O 1
ATOM 902 N N . ASN A 1 120 ? -2.902 -10.755 -13.960 1.00 89.31 120 ASN A N 1
ATOM 903 C CA . ASN A 1 120 ? -4.217 -11.291 -14.305 1.00 89.31 120 ASN A CA 1
ATOM 904 C C . ASN A 1 120 ? -5.362 -10.667 -13.502 1.00 89.31 120 ASN A C 1
ATOM 906 O O . ASN A 1 120 ? -6.520 -10.890 -13.852 1.00 89.31 120 ASN A O 1
ATOM 910 N N . GLY A 1 121 ? -5.052 -9.878 -12.474 1.00 87.06 121 GLY A N 1
ATOM 911 C CA . GLY A 1 121 ? -6.024 -9.107 -11.710 1.00 87.06 121 GLY A CA 1
ATOM 912 C C . GLY A 1 121 ? -5.736 -7.605 -11.746 1.00 87.06 121 GLY A C 1
ATOM 913 O O . GLY A 1 121 ? -4.698 -7.178 -12.255 1.00 87.06 121 GLY A O 1
ATOM 914 N N . PRO A 1 122 ? -6.654 -6.789 -11.206 1.00 89.12 122 PRO A N 1
ATOM 915 C CA . PRO A 1 122 ? -6.401 -5.374 -10.997 1.00 89.12 122 PRO A CA 1
ATOM 916 C C . PRO A 1 122 ? -5.285 -5.160 -9.972 1.00 89.12 122 PRO A C 1
ATOM 918 O O . PRO A 1 122 ? -5.179 -5.886 -8.983 1.00 89.12 122 PRO A O 1
ATOM 921 N N . ILE A 1 123 ? -4.479 -4.123 -10.193 1.00 91.38 123 ILE A N 1
ATOM 922 C CA . ILE A 1 123 ? -3.343 -3.772 -9.336 1.00 91.38 123 ILE A CA 1
ATOM 923 C C . ILE A 1 123 ? -3.587 -2.401 -8.724 1.00 91.38 123 ILE A C 1
ATOM 925 O O . ILE A 1 123 ? -3.947 -1.452 -9.418 1.00 91.38 123 ILE A O 1
ATOM 929 N N . GLN A 1 124 ? -3.335 -2.291 -7.424 1.00 85.69 124 GLN A N 1
ATOM 930 C CA . GLN A 1 124 ? -3.302 -1.018 -6.715 1.00 85.69 124 GLN A CA 1
ATOM 931 C C . GLN A 1 124 ? -1.896 -0.777 -6.177 1.00 85.69 124 GLN A C 1
ATOM 933 O O . GLN A 1 124 ? -1.295 -1.662 -5.570 1.00 85.69 124 GLN A O 1
ATOM 938 N N . ILE A 1 125 ? -1.375 0.426 -6.410 1.00 87.75 125 ILE A N 1
ATOM 939 C CA . ILE A 1 125 ? -0.046 0.834 -5.959 1.00 87.75 125 ILE A CA 1
ATOM 940 C C . ILE A 1 125 ? -0.200 1.795 -4.788 1.00 87.75 125 ILE A C 1
ATOM 942 O O . ILE A 1 125 ? -0.787 2.867 -4.926 1.00 87.75 125 ILE A O 1
ATOM 946 N N . TRP A 1 126 ? 0.382 1.417 -3.655 1.00 83.06 126 TRP A N 1
ATOM 947 C CA . TRP A 1 126 ? 0.432 2.230 -2.448 1.00 83.06 126 TRP A CA 1
ATOM 948 C C . TRP A 1 126 ? 1.862 2.724 -2.240 1.00 83.06 126 TRP A C 1
ATOM 950 O O . TRP A 1 126 ? 2.806 1.935 -2.250 1.00 83.06 126 TRP A O 1
ATOM 960 N N . GLN A 1 127 ? 2.030 4.035 -2.068 1.00 83.56 127 GLN A N 1
ATOM 961 C CA . GLN A 1 127 ? 3.301 4.634 -1.669 1.00 83.56 127 GLN A CA 1
ATOM 962 C C . GLN A 1 127 ? 3.154 5.133 -0.237 1.00 83.56 127 GLN A C 1
ATOM 964 O O . GLN A 1 127 ? 2.321 6.001 0.017 1.00 83.56 127 GLN A O 1
ATOM 969 N N . PHE A 1 128 ? 3.967 4.596 0.668 1.00 84.50 128 PHE A N 1
ATOM 970 C CA . PHE A 1 128 ? 4.034 5.078 2.042 1.00 84.50 128 PHE A CA 1
ATOM 971 C C . PHE A 1 128 ? 4.665 6.466 2.098 1.00 84.50 128 PHE A C 1
ATOM 973 O O . PHE A 1 128 ? 5.601 6.773 1.352 1.00 84.50 128 PHE A O 1
ATOM 980 N N . VAL A 1 129 ? 4.175 7.288 3.019 1.00 81.69 129 VAL A N 1
ATOM 981 C CA . VAL A 1 129 ? 4.834 8.526 3.404 1.00 81.69 129 VAL A CA 1
ATOM 982 C C . VAL A 1 129 ? 6.126 8.166 4.125 1.00 81.69 129 VAL A C 1
ATOM 984 O O . VAL A 1 129 ? 6.155 7.364 5.060 1.00 81.69 129 VAL A O 1
ATOM 987 N N . ALA A 1 130 ? 7.210 8.774 3.661 1.00 84.69 130 ALA A N 1
ATOM 988 C CA . ALA A 1 130 ? 8.551 8.539 4.155 1.00 84.69 130 ALA A CA 1
ATOM 989 C C . ALA A 1 130 ? 9.191 9.883 4.514 1.00 84.69 130 ALA A C 1
ATOM 991 O O . ALA A 1 130 ? 9.190 10.812 3.705 1.00 84.69 130 ALA A O 1
ATOM 992 N N . THR A 1 131 ? 9.747 9.981 5.718 1.00 87.50 131 THR A N 1
ATOM 993 C CA . THR A 1 131 ? 10.449 11.176 6.202 1.00 87.50 131 THR A CA 1
ATOM 994 C C . THR A 1 131 ? 11.939 10.883 6.266 1.00 87.50 131 THR A C 1
ATOM 996 O O . THR A 1 131 ? 12.341 9.856 6.815 1.00 87.50 131 THR A O 1
ATOM 999 N N . ALA A 1 132 ? 12.764 11.768 5.705 1.00 87.25 132 ALA A N 1
ATOM 1000 C CA . ALA A 1 132 ? 14.215 11.618 5.748 1.00 87.25 132 ALA A CA 1
ATOM 1001 C C . ALA A 1 132 ? 14.715 11.627 7.199 1.00 87.25 132 ALA A C 1
ATOM 1003 O O . ALA A 1 132 ? 14.325 12.488 7.992 1.00 87.25 132 ALA A O 1
ATOM 1004 N N . VAL A 1 133 ? 15.587 10.680 7.538 1.00 89.75 133 VAL A N 1
ATOM 1005 C CA . VAL A 1 133 ? 16.226 10.628 8.852 1.00 89.75 133 VAL A CA 1
ATOM 1006 C C . VAL A 1 133 ? 17.506 11.461 8.796 1.00 89.75 133 VAL A C 1
ATOM 1008 O O . VAL A 1 133 ? 18.438 11.096 8.069 1.00 89.75 133 VAL A O 1
ATOM 1011 N N . PRO A 1 134 ? 17.574 12.585 9.530 1.00 89.00 134 PRO A N 1
ATOM 1012 C CA . PRO A 1 134 ? 18.722 13.477 9.473 1.00 89.00 134 PRO A CA 1
ATOM 1013 C C . PRO A 1 134 ? 19.974 12.798 10.029 1.00 89.00 134 PRO A C 1
ATOM 1015 O O . PRO A 1 134 ? 19.888 11.888 10.853 1.00 89.00 134 PRO A O 1
ATOM 1018 N N . ALA A 1 135 ? 21.144 13.282 9.606 1.00 89.50 135 ALA A N 1
ATOM 1019 C CA . ALA A 1 135 ? 22.416 12.863 10.179 1.00 89.50 135 ALA A CA 1
ATOM 1020 C C . ALA A 1 135 ? 22.402 13.049 11.705 1.00 89.50 135 ALA A C 1
ATOM 1022 O O . ALA A 1 135 ? 21.998 14.099 12.212 1.00 89.50 135 ALA A O 1
ATOM 1023 N N . GLY A 1 136 ? 22.831 12.029 12.440 1.00 89.75 136 GLY A N 1
ATOM 1024 C CA . GLY A 1 136 ? 22.729 12.027 13.895 1.00 89.75 136 GLY A CA 1
ATOM 1025 C C . GLY A 1 136 ? 22.954 10.648 14.493 1.00 89.75 136 GLY A C 1
ATOM 1026 O O . GLY A 1 136 ? 23.535 9.779 13.853 1.00 89.75 136 GLY A O 1
ATOM 1027 N N . VAL A 1 137 ? 22.481 10.450 15.725 1.00 88.75 137 VAL A N 1
ATOM 1028 C CA . VAL A 1 137 ? 22.644 9.181 16.457 1.00 88.75 137 VAL A CA 1
ATOM 1029 C C . VAL A 1 137 ? 22.026 8.010 15.689 1.00 88.75 137 VAL A C 1
ATOM 1031 O O . VAL A 1 137 ? 22.660 6.966 15.566 1.00 88.75 137 VAL A O 1
ATOM 1034 N N . ASP A 1 138 ? 20.840 8.215 15.111 1.00 85.19 138 ASP A N 1
ATOM 1035 C CA . ASP A 1 138 ? 20.130 7.178 14.356 1.00 85.19 138 ASP A CA 1
ATOM 1036 C C . ASP A 1 138 ? 20.672 7.005 12.925 1.00 85.19 138 ASP A C 1
ATOM 1038 O O . ASP A 1 138 ? 20.529 5.937 12.339 1.00 85.19 138 ASP A O 1
ATOM 1042 N N . ASN A 1 139 ? 21.341 8.024 12.365 1.00 89.38 139 ASN A N 1
ATOM 1043 C CA . ASN A 1 139 ? 21.945 8.002 11.027 1.00 89.38 139 ASN A CA 1
ATOM 1044 C C . ASN A 1 139 ? 23.394 8.542 11.050 1.00 89.38 139 ASN A C 1
ATOM 1046 O O . ASN A 1 139 ? 23.663 9.629 10.525 1.00 89.38 139 ASN A O 1
ATOM 1050 N N . PRO A 1 140 ? 24.349 7.827 11.673 1.00 90.12 140 PRO A N 1
ATOM 1051 C CA . PRO A 1 140 ? 25.696 8.352 11.919 1.00 90.12 140 PRO A CA 1
ATOM 1052 C C . PRO A 1 140 ? 26.537 8.478 10.645 1.00 90.12 140 PRO A C 1
ATOM 1054 O O . PRO A 1 140 ? 27.467 9.277 10.590 1.00 90.12 140 PRO A O 1
ATOM 1057 N N . ASN A 1 141 ? 26.201 7.702 9.613 1.00 90.44 141 ASN A N 1
ATOM 1058 C CA . ASN A 1 141 ? 26.915 7.680 8.338 1.00 90.44 141 ASN A CA 1
ATOM 1059 C C . ASN A 1 141 ? 26.261 8.576 7.276 1.00 90.44 141 ASN A C 1
ATOM 1061 O O . ASN A 1 141 ? 26.664 8.514 6.116 1.00 90.44 141 ASN A O 1
ATOM 1065 N N . SER A 1 142 ? 25.250 9.374 7.647 1.00 85.12 142 SER A N 1
ATOM 1066 C CA . SER A 1 142 ? 24.499 10.234 6.721 1.00 85.12 142 SER A CA 1
ATOM 1067 C C . SER A 1 142 ? 24.009 9.475 5.484 1.00 85.12 142 SER A C 1
ATOM 1069 O O . SER A 1 142 ? 24.097 9.965 4.360 1.00 85.12 142 SER A O 1
ATOM 1071 N N . LEU A 1 143 ? 23.536 8.245 5.693 1.00 85.69 143 LEU A N 1
ATOM 1072 C CA . LEU A 1 143 ? 22.966 7.428 4.631 1.00 85.69 143 LEU A CA 1
ATOM 1073 C C . LEU A 1 143 ? 21.650 8.047 4.169 1.00 85.69 143 LEU A C 1
ATOM 1075 O O . LEU A 1 143 ? 20.981 8.746 4.935 1.00 85.69 143 LEU A O 1
ATOM 1079 N N . ASP A 1 144 ? 21.253 7.736 2.939 1.00 83.00 144 ASP A N 1
ATOM 1080 C CA . ASP A 1 144 ? 19.929 8.088 2.437 1.00 83.00 144 ASP A CA 1
ATOM 1081 C C . ASP A 1 144 ? 18.869 7.184 3.086 1.00 83.00 144 ASP A C 1
ATOM 1083 O O . ASP A 1 144 ? 18.473 6.143 2.558 1.00 83.00 144 ASP A O 1
ATOM 1087 N N . MET A 1 145 ? 18.517 7.531 4.323 1.00 87.25 145 MET A N 1
ATOM 1088 C CA . MET A 1 145 ? 17.674 6.742 5.207 1.00 87.25 145 MET A CA 1
ATOM 1089 C C . MET A 1 145 ? 16.342 7.445 5.430 1.00 87.25 145 MET A C 1
ATOM 1091 O O . MET A 1 145 ? 16.289 8.645 5.698 1.00 87.25 145 MET A O 1
ATOM 1095 N N . PHE A 1 146 ? 15.261 6.669 5.383 1.00 86.94 146 PHE A N 1
ATOM 1096 C CA . PHE A 1 146 ? 13.905 7.163 5.579 1.00 86.94 146 PHE A CA 1
ATOM 1097 C C . PHE A 1 146 ? 13.189 6.373 6.665 1.00 86.94 146 PHE A C 1
ATOM 1099 O O . PHE A 1 146 ? 13.334 5.155 6.764 1.00 86.94 146 PHE A O 1
ATOM 1106 N N . SER A 1 147 ? 12.379 7.078 7.445 1.00 87.25 147 SER A N 1
ATOM 1107 C CA . SER A 1 147 ? 11.439 6.494 8.390 1.00 87.25 147 SER A CA 1
ATOM 1108 C C . SER A 1 147 ? 10.032 6.536 7.802 1.00 87.25 147 SER A C 1
ATOM 1110 O O . SER A 1 147 ? 9.629 7.549 7.226 1.00 87.25 147 SER A O 1
ATOM 1112 N N . LEU A 1 148 ? 9.296 5.436 7.937 1.00 87.94 148 LEU A N 1
ATOM 1113 C CA . LEU A 1 148 ? 7.887 5.350 7.556 1.00 87.94 148 LEU A CA 1
ATOM 1114 C C . LEU A 1 148 ? 7.005 5.678 8.757 1.00 87.94 148 LEU A C 1
ATOM 1116 O O . LEU A 1 148 ? 7.391 5.395 9.890 1.00 87.94 148 LEU A O 1
ATOM 1120 N N . ASP A 1 149 ? 5.804 6.201 8.510 1.00 84.69 149 ASP A N 1
ATOM 1121 C CA . ASP A 1 149 ? 4.773 6.308 9.547 1.00 84.69 149 ASP A CA 1
ATOM 1122 C C . ASP A 1 149 ? 4.230 4.904 9.885 1.00 84.69 149 ASP A C 1
ATOM 1124 O O . ASP A 1 149 ? 3.545 4.295 9.053 1.00 84.69 149 ASP A O 1
ATOM 1128 N N . PRO A 1 150 ? 4.492 4.363 11.093 1.00 81.12 150 PRO A N 1
ATOM 1129 C CA . PRO A 1 150 ? 4.043 3.021 11.462 1.00 81.12 150 PRO A CA 1
ATOM 1130 C C . PRO A 1 150 ? 2.518 2.874 11.450 1.00 81.12 150 PRO A C 1
ATOM 1132 O O . PRO A 1 150 ? 2.008 1.777 11.216 1.00 81.12 150 PRO A O 1
ATOM 1135 N N . SER A 1 151 ? 1.785 3.966 11.678 1.00 81.88 151 SER A N 1
ATOM 1136 C CA . SER A 1 151 ? 0.319 3.974 11.708 1.00 81.88 151 SER A CA 1
ATOM 1137 C C . SER A 1 151 ? -0.245 3.845 10.300 1.00 81.88 151 SER A C 1
ATOM 1139 O O . SER A 1 151 ? -1.165 3.067 10.067 1.00 81.88 151 SER A O 1
ATOM 1141 N N . GLU A 1 152 ? 0.341 4.566 9.341 1.00 85.69 152 GLU A N 1
ATOM 1142 C CA . GLU A 1 152 ? -0.021 4.446 7.928 1.00 85.69 152 GLU A CA 1
ATOM 1143 C C . GLU A 1 152 ? 0.302 3.049 7.394 1.00 85.69 152 GLU A C 1
ATOM 1145 O O . GLU A 1 152 ? -0.536 2.434 6.735 1.00 85.69 152 GLU A O 1
ATOM 1150 N N . VAL A 1 153 ? 1.489 2.527 7.715 1.00 85.88 153 VAL A N 1
ATOM 1151 C CA . VAL A 1 153 ? 1.887 1.168 7.335 1.00 85.88 153 VAL A CA 1
ATOM 1152 C C . VAL A 1 153 ? 0.894 0.147 7.880 1.00 85.88 153 VAL A C 1
ATOM 1154 O O . VAL A 1 153 ? 0.376 -0.665 7.118 1.00 85.88 153 VAL A O 1
ATOM 1157 N N . THR A 1 154 ? 0.579 0.218 9.174 1.00 83.94 154 THR A N 1
ATOM 1158 C CA . THR A 1 154 ? -0.372 -0.700 9.816 1.00 83.94 154 THR A CA 1
ATOM 1159 C C . THR A 1 154 ? -1.755 -0.596 9.180 1.00 83.94 154 THR A C 1
ATOM 1161 O O . THR A 1 154 ? -2.340 -1.617 8.834 1.00 83.94 154 THR A O 1
ATOM 1164 N N . MET A 1 155 ? -2.251 0.624 8.949 1.00 85.44 155 MET A N 1
ATOM 1165 C CA . MET A 1 155 ? -3.542 0.864 8.300 1.00 85.44 155 MET A CA 1
ATOM 1166 C C . MET A 1 155 ? -3.607 0.224 6.909 1.00 85.44 155 MET A C 1
ATOM 1168 O O . MET A 1 155 ? -4.563 -0.486 6.602 1.00 85.44 155 MET A O 1
ATOM 1172 N N . ILE A 1 156 ? -2.595 0.458 6.070 1.00 86.44 156 ILE A N 1
ATOM 1173 C CA . ILE A 1 156 ? -2.561 -0.083 4.709 1.00 86.44 156 ILE A CA 1
ATOM 1174 C C . ILE A 1 156 ? -2.462 -1.605 4.758 1.00 86.44 156 ILE A C 1
ATOM 1176 O O . ILE A 1 156 ? -3.261 -2.264 4.103 1.00 86.44 156 ILE A O 1
ATOM 1180 N N . MET A 1 157 ? -1.556 -2.184 5.552 1.00 85.69 157 MET A N 1
ATOM 1181 C CA . MET A 1 157 ? -1.395 -3.643 5.609 1.00 85.69 157 MET A CA 1
ATOM 1182 C C . MET A 1 157 ? -2.641 -4.345 6.158 1.00 85.69 157 MET A C 1
ATOM 1184 O O . MET A 1 157 ? -3.069 -5.342 5.580 1.00 85.69 157 MET A O 1
ATOM 1188 N N . ALA A 1 158 ? -3.284 -3.785 7.185 1.00 83.69 158 ALA A N 1
ATOM 1189 C CA . ALA A 1 158 ? -4.555 -4.282 7.713 1.00 83.69 158 ALA A CA 1
ATOM 1190 C C . ALA A 1 158 ? -5.725 -4.129 6.725 1.00 83.69 158 ALA A C 1
ATOM 1192 O O . ALA A 1 158 ? -6.750 -4.788 6.881 1.00 83.69 158 ALA A O 1
ATOM 1193 N N . SER A 1 159 ? -5.592 -3.281 5.705 1.00 84.56 159 SER A N 1
ATOM 1194 C CA . SER A 1 159 ? -6.587 -3.132 4.642 1.00 84.56 159 SER A CA 1
ATOM 1195 C C . SER A 1 159 ? -6.319 -4.062 3.453 1.00 84.56 159 SER A C 1
ATOM 1197 O O . SER A 1 159 ? -7.229 -4.738 2.977 1.00 84.56 159 SER A O 1
ATOM 1199 N N . VAL A 1 160 ? -5.069 -4.131 2.979 1.00 83.75 160 VAL A N 1
ATOM 1200 C CA . VAL A 1 160 ? -4.712 -4.817 1.721 1.00 83.75 160 VAL A CA 1
ATOM 1201 C C . VAL A 1 160 ? -4.287 -6.271 1.910 1.00 83.75 160 VAL A C 1
ATOM 1203 O O . VAL A 1 160 ? -4.460 -7.082 1.004 1.00 83.75 160 VAL A O 1
ATOM 1206 N N . ALA A 1 161 ? -3.714 -6.613 3.063 1.00 79.31 161 ALA A N 1
ATOM 1207 C CA . ALA A 1 161 ? -3.195 -7.946 3.358 1.00 79.31 161 ALA A CA 1
ATOM 1208 C C . ALA A 1 161 ? -3.398 -8.306 4.844 1.00 79.31 161 ALA A C 1
ATOM 1210 O O . ALA A 1 161 ? -2.424 -8.620 5.534 1.00 79.31 161 ALA A O 1
ATOM 1211 N N . PRO A 1 162 ? -4.647 -8.285 5.355 1.00 78.12 162 PRO A N 1
ATOM 1212 C CA . PRO A 1 162 ? -4.935 -8.463 6.781 1.00 78.12 162 PRO A CA 1
ATOM 1213 C C . PRO A 1 162 ? -4.400 -9.786 7.342 1.00 78.12 162 PRO A C 1
ATOM 1215 O O . PRO A 1 162 ? -3.886 -9.832 8.453 1.00 78.12 162 PRO A O 1
ATOM 1218 N N . THR A 1 163 ? -4.421 -10.862 6.550 1.00 75.94 163 THR A N 1
ATOM 1219 C CA . THR A 1 163 ? -3.893 -12.178 6.955 1.00 75.94 163 THR A CA 1
ATOM 1220 C C . THR A 1 163 ? -2.374 -12.213 7.119 1.00 75.94 163 THR A C 1
ATOM 1222 O O . THR A 1 163 ? -1.845 -13.179 7.662 1.00 75.94 163 THR A O 1
ATOM 1225 N N . SER A 1 164 ? -1.667 -11.201 6.616 1.00 73.25 164 SER A N 1
ATOM 1226 C CA . SER A 1 164 ? -0.209 -11.094 6.687 1.00 73.25 164 SER A CA 1
ATOM 1227 C C . SER A 1 164 ? 0.265 -10.183 7.818 1.00 73.25 164 SER A C 1
ATOM 1229 O O . SER A 1 164 ? 1.473 -10.131 8.054 1.00 73.25 164 SER A O 1
ATOM 1231 N N . VAL A 1 165 ? -0.644 -9.465 8.492 1.00 73.62 165 VAL A N 1
ATOM 1232 C CA . VAL A 1 165 ? -0.318 -8.570 9.609 1.00 73.62 165 VAL A CA 1
ATOM 1233 C C . VAL A 1 165 ? 0.147 -9.402 10.799 1.00 73.62 165 VAL A C 1
ATOM 1235 O O . VAL A 1 165 ? -0.581 -10.247 11.316 1.00 73.62 165 VAL A O 1
ATOM 1238 N N . THR A 1 166 ? 1.374 -9.159 11.246 1.00 67.12 166 THR A N 1
ATOM 1239 C CA . THR A 1 166 ? 1.856 -9.653 12.536 1.00 67.12 166 THR A CA 1
ATOM 1240 C C . THR A 1 166 ? 1.413 -8.658 13.606 1.00 67.12 166 THR A C 1
ATOM 1242 O O . THR A 1 166 ? 1.534 -7.463 13.391 1.00 67.12 166 THR A O 1
ATOM 1245 N N . GLY A 1 167 ? 0.839 -9.090 14.729 1.00 66.25 167 GLY A N 1
ATOM 1246 C CA . GLY A 1 167 ? 0.446 -8.165 15.806 1.00 66.25 167 GLY A CA 1
ATOM 1247 C C . GLY A 1 167 ? 1.630 -7.369 16.378 1.00 66.25 167 GLY A C 1
ATOM 1248 O O . GLY A 1 167 ? 2.785 -7.582 16.007 1.00 66.25 167 GLY A O 1
ATOM 1249 N N . SER A 1 168 ? 1.369 -6.473 17.327 1.00 66.19 168 SER A N 1
ATOM 1250 C CA . SER A 1 168 ? 2.379 -5.677 18.046 1.00 66.19 168 SER A CA 1
ATOM 1251 C C . SER A 1 168 ? 3.404 -6.526 18.812 1.00 66.19 168 SER A C 1
ATOM 1253 O O . SER A 1 168 ? 4.441 -6.016 19.233 1.00 66.19 168 SER A O 1
ATOM 1255 N N . GLY A 1 169 ? 3.128 -7.822 18.997 1.00 60.94 169 GLY A N 1
ATOM 1256 C CA . GLY A 1 169 ? 3.959 -8.742 19.774 1.00 60.94 169 GLY A CA 1
ATOM 1257 C C . GLY A 1 169 ? 3.779 -8.587 21.286 1.00 60.94 169 GLY A C 1
ATOM 1258 O O . GLY A 1 169 ? 4.440 -9.291 22.050 1.00 60.94 169 GLY A O 1
ATOM 1259 N N . VAL A 1 170 ? 2.883 -7.699 21.727 1.00 64.31 170 VAL A N 1
ATOM 1260 C CA . VAL A 1 170 ? 2.503 -7.552 23.131 1.00 64.31 170 VAL A CA 1
ATOM 1261 C C . VAL A 1 170 ? 1.604 -8.725 23.517 1.00 64.31 170 VAL A C 1
ATOM 1263 O O . VAL A 1 170 ? 0.542 -8.945 22.935 1.00 64.31 170 VAL A O 1
ATOM 1266 N N . ALA A 1 171 ? 2.038 -9.514 24.500 1.00 54.84 171 ALA A N 1
ATOM 1267 C CA . ALA A 1 171 ? 1.254 -10.640 24.989 1.00 54.84 171 ALA A CA 1
ATOM 1268 C C . ALA A 1 171 ? -0.088 -10.149 25.560 1.00 54.84 171 ALA A C 1
ATOM 1270 O O . ALA A 1 171 ? -0.108 -9.331 26.476 1.00 54.84 171 ALA A O 1
ATOM 1271 N N . GLY A 1 172 ? -1.197 -10.666 25.024 1.00 65.50 172 GLY A N 1
ATOM 1272 C CA . GLY A 1 172 ? -2.547 -10.273 25.438 1.00 65.50 172 GLY A CA 1
ATOM 1273 C C . GLY A 1 172 ? -3.089 -9.007 24.768 1.00 65.50 172 GLY A C 1
ATOM 1274 O O . GLY A 1 172 ? -4.130 -8.519 25.202 1.00 65.50 172 GLY A O 1
ATOM 1275 N N . ALA A 1 173 ? -2.425 -8.481 23.731 1.00 76.75 173 ALA A N 1
ATOM 1276 C CA . ALA A 1 173 ? -2.981 -7.408 22.911 1.00 76.75 173 ALA A CA 1
ATOM 1277 C C . ALA A 1 173 ? -4.335 -7.815 22.307 1.00 76.75 173 ALA A C 1
ATOM 1279 O O . ALA A 1 173 ? -4.507 -8.939 21.832 1.00 76.75 173 ALA A O 1
ATOM 1280 N N . LEU A 1 174 ? -5.295 -6.888 22.330 1.00 84.56 174 LEU A N 1
ATOM 1281 C CA . LEU A 1 174 ? -6.603 -7.084 21.709 1.00 84.56 174 LEU A CA 1
ATOM 1282 C C . LEU A 1 174 ? -6.486 -6.829 20.207 1.00 84.56 174 LEU A C 1
ATOM 1284 O O . LEU A 1 174 ? -6.086 -5.733 19.800 1.00 84.56 174 LEU A O 1
ATOM 1288 N N . ALA A 1 175 ? -6.861 -7.811 19.390 1.00 88.06 175 ALA A N 1
ATOM 1289 C CA . ALA A 1 175 ? -6.961 -7.643 17.955 1.00 88.06 175 ALA A CA 1
ATOM 1290 C C . ALA A 1 175 ? -8.272 -6.942 17.596 1.00 88.06 175 ALA A C 1
ATOM 1292 O O . ALA A 1 175 ? -9.371 -7.300 18.039 1.00 88.06 175 ALA A O 1
ATOM 1293 N N . VAL A 1 176 ? -8.156 -5.901 16.781 1.00 91.00 176 VAL A N 1
ATOM 1294 C CA . VAL A 1 176 ? -9.260 -4.997 16.482 1.00 91.00 176 VAL A CA 1
ATOM 1295 C C . VAL A 1 176 ? -9.508 -4.868 14.992 1.00 91.00 176 VAL A C 1
ATOM 1297 O O . VAL A 1 176 ? -8.586 -4.805 14.174 1.00 91.00 176 VAL A O 1
ATOM 1300 N N . GLN A 1 177 ? -10.790 -4.801 14.658 1.00 92.81 177 GLN A N 1
ATOM 1301 C CA . GLN A 1 177 ? -11.280 -4.433 13.344 1.00 92.81 177 GLN A CA 1
ATOM 1302 C C . GLN A 1 177 ? -11.802 -3.000 13.389 1.00 92.81 177 GLN A C 1
ATOM 1304 O O . GLN A 1 177 ? -12.559 -2.644 14.290 1.00 92.81 177 GLN A O 1
ATOM 1309 N N . ILE A 1 178 ? -11.452 -2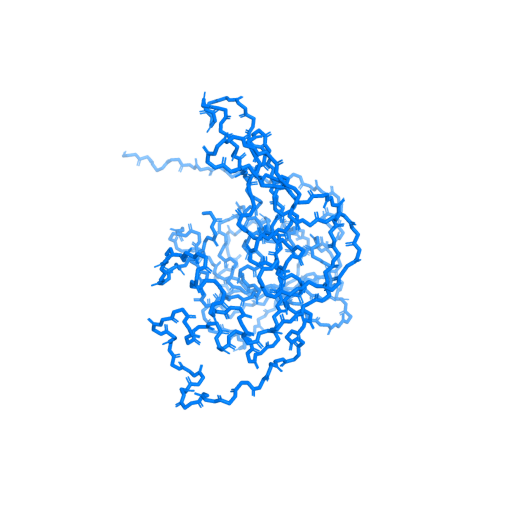.201 12.389 1.00 94.56 178 ILE A N 1
ATOM 1310 C CA . ILE A 1 178 ? -11.917 -0.826 12.228 1.00 94.56 178 ILE A CA 1
ATOM 1311 C C . ILE A 1 178 ? -12.795 -0.754 10.985 1.00 94.56 178 ILE A C 1
ATOM 1313 O O . ILE A 1 178 ? -12.350 -1.101 9.892 1.00 94.56 178 ILE A O 1
ATOM 1317 N N . ASP A 1 179 ? -14.017 -0.261 11.151 1.00 94.31 179 ASP A N 1
ATOM 1318 C CA . ASP A 1 179 ? -14.925 0.061 10.057 1.00 94.31 179 ASP A CA 1
ATOM 1319 C C . ASP A 1 179 ? -15.114 1.584 9.993 1.00 94.31 179 ASP A C 1
ATOM 1321 O O . ASP A 1 179 ? -15.671 2.201 10.905 1.00 94.31 179 ASP A O 1
ATOM 1325 N N . SER A 1 180 ? -14.644 2.196 8.909 1.00 94.50 180 SER A N 1
ATOM 1326 C CA . SER A 1 180 ? -14.749 3.632 8.649 1.00 94.50 180 SER A CA 1
ATOM 1327 C C . SER A 1 180 ? -15.828 3.911 7.594 1.00 94.50 180 SER A C 1
ATOM 1329 O O . SER A 1 180 ? -15.720 3.413 6.476 1.00 94.50 180 SER A O 1
ATOM 1331 N N . PRO A 1 181 ? -16.858 4.724 7.891 1.00 93.75 181 PRO A N 1
ATOM 1332 C CA . PRO A 1 181 ? -17.828 5.172 6.891 1.00 93.75 181 PRO A CA 1
ATOM 1333 C C . PRO A 1 181 ? -17.391 6.420 6.112 1.00 93.75 181 PRO A C 1
ATOM 1335 O O . PRO A 1 181 ? -18.110 6.875 5.223 1.00 93.75 181 PRO A O 1
ATOM 1338 N N . PHE A 1 182 ? -16.240 7.007 6.448 1.00 91.06 182 PHE A N 1
ATOM 1339 C CA . PHE A 1 182 ? -15.860 8.340 5.980 1.00 91.06 182 PHE A CA 1
ATOM 1340 C C . PHE A 1 182 ? -15.139 8.340 4.633 1.00 91.06 182 PHE A C 1
ATOM 1342 O O . PHE A 1 182 ? -15.112 9.383 3.979 1.00 91.06 182 PHE A O 1
ATOM 1349 N N . ASN A 1 183 ? -14.569 7.203 4.210 1.00 86.88 183 ASN A N 1
ATOM 1350 C CA . ASN A 1 183 ? -13.705 7.122 3.030 1.00 86.88 183 ASN A CA 1
ATOM 1351 C C . ASN A 1 183 ? -12.608 8.209 3.042 1.00 86.88 183 ASN A C 1
ATOM 1353 O O . ASN A 1 183 ? -12.259 8.783 2.009 1.00 86.88 183 ASN A O 1
ATOM 1357 N N . ASP A 1 184 ? -12.104 8.519 4.240 1.00 87.44 184 ASP A N 1
ATOM 1358 C CA . ASP A 1 184 ? -11.077 9.524 4.492 1.00 87.44 184 ASP A CA 1
ATOM 1359 C C . ASP A 1 184 ? -9.865 8.845 5.155 1.00 87.44 184 ASP A C 1
ATOM 1361 O O . ASP A 1 184 ? -9.902 8.533 6.352 1.00 87.44 184 ASP A O 1
ATOM 1365 N N . PRO A 1 185 ? -8.764 8.636 4.406 1.00 85.12 185 PRO A N 1
ATOM 1366 C CA . PRO A 1 185 ? -7.564 7.992 4.928 1.00 85.12 185 PRO A CA 1
ATOM 1367 C C . PRO A 1 185 ? -6.934 8.710 6.126 1.00 85.12 185 PRO A C 1
ATOM 1369 O O . PRO A 1 185 ? -6.215 8.074 6.895 1.00 85.12 185 PRO A O 1
ATOM 1372 N N . ALA A 1 186 ? -7.158 10.017 6.300 1.00 87.69 186 ALA A N 1
ATOM 1373 C CA . ALA A 1 186 ? -6.640 10.741 7.458 1.00 87.69 186 ALA A CA 1
ATOM 1374 C C . ALA A 1 186 ? -7.360 10.312 8.744 1.00 87.69 186 ALA A C 1
ATOM 1376 O O . ALA A 1 186 ? -6.715 10.117 9.775 1.00 87.69 186 ALA A O 1
ATOM 1377 N N . VAL A 1 187 ? -8.677 10.095 8.667 1.00 90.75 187 VAL A N 1
ATOM 1378 C CA . VAL A 1 187 ? -9.487 9.597 9.788 1.00 90.75 187 VAL A CA 1
ATOM 1379 C C . VAL A 1 187 ? -9.071 8.171 10.143 1.00 90.75 187 VAL A C 1
ATOM 1381 O O . VAL A 1 187 ? -8.768 7.895 11.306 1.00 90.75 187 VAL A O 1
ATOM 1384 N N . SER A 1 188 ? -8.981 7.287 9.145 1.00 91.56 188 SER A N 1
ATOM 1385 C CA . SER A 1 188 ? -8.581 5.886 9.337 1.00 91.56 188 SER A CA 1
ATOM 1386 C C . SER A 1 188 ? -7.158 5.759 9.893 1.00 91.56 188 SER A C 1
ATOM 1388 O O . SER A 1 188 ? -6.907 4.959 10.792 1.00 91.56 188 SER A O 1
ATOM 1390 N N . ARG A 1 189 ? -6.220 6.603 9.454 1.00 87.69 189 ARG A N 1
ATOM 1391 C CA . ARG A 1 189 ? -4.848 6.617 9.986 1.00 87.69 189 ARG A CA 1
ATOM 1392 C C . ARG A 1 189 ? -4.796 7.064 11.439 1.00 87.69 189 ARG A C 1
ATOM 1394 O O . ARG A 1 189 ? -4.055 6.489 12.233 1.00 87.69 189 ARG A O 1
ATOM 1401 N N . GLU A 1 190 ? -5.573 8.082 11.789 1.00 91.00 190 GLU A N 1
ATOM 1402 C CA . GLU A 1 190 ? -5.555 8.657 13.130 1.00 91.00 190 GLU A CA 1
ATOM 1403 C C . GLU A 1 190 ? -6.106 7.689 14.181 1.00 91.00 190 GLU A C 1
ATOM 1405 O O . GLU A 1 190 ? -5.549 7.598 15.278 1.00 91.00 190 GLU A O 1
ATOM 1410 N N . ILE A 1 191 ? -7.150 6.915 13.856 1.00 93.12 191 ILE A N 1
ATOM 1411 C CA . ILE A 1 191 ? -7.638 5.880 14.779 1.00 93.12 191 ILE A CA 1
ATOM 1412 C C . ILE A 1 191 ? -6.591 4.778 14.951 1.00 93.12 191 ILE A C 1
ATOM 1414 O O . ILE A 1 191 ? -6.309 4.385 16.080 1.00 93.12 191 ILE A O 1
ATOM 1418 N N . VAL A 1 192 ? -5.948 4.335 13.865 1.00 90.31 192 VAL A N 1
ATOM 1419 C CA . VAL A 1 192 ? -4.885 3.321 13.933 1.00 90.31 192 VAL A CA 1
ATOM 1420 C C . VAL A 1 192 ? -3.742 3.801 14.820 1.00 90.31 192 VAL A C 1
ATOM 1422 O O . VAL A 1 192 ? -3.327 3.073 15.718 1.00 90.31 192 VAL A O 1
ATOM 1425 N N . ARG A 1 193 ? -3.287 5.047 14.645 1.00 88.81 193 ARG A N 1
ATOM 1426 C CA . ARG A 1 193 ? -2.239 5.658 15.477 1.00 88.81 193 ARG A CA 1
ATOM 1427 C C . ARG A 1 193 ? -2.580 5.596 16.967 1.00 88.81 193 ARG A C 1
ATOM 1429 O O . ARG A 1 193 ? -1.724 5.267 17.784 1.00 88.81 193 ARG A O 1
ATOM 1436 N N . ARG A 1 194 ? -3.827 5.913 17.323 1.00 90.19 194 ARG A N 1
ATOM 1437 C CA . ARG A 1 194 ? -4.317 5.940 18.712 1.00 90.19 194 ARG A CA 1
ATOM 1438 C C . ARG A 1 194 ? -4.446 4.545 19.318 1.00 90.19 194 ARG A C 1
ATOM 1440 O O . ARG A 1 194 ? -4.057 4.359 20.464 1.00 90.19 194 ARG A O 1
ATOM 1447 N N . LEU A 1 195 ? -4.935 3.573 18.552 1.00 89.75 195 LEU A N 1
ATOM 1448 C CA . LEU A 1 195 ? -5.074 2.187 19.006 1.00 89.75 195 LEU A CA 1
ATOM 1449 C C . LEU A 1 195 ? -3.709 1.505 19.168 1.00 89.75 195 LEU A C 1
ATOM 1451 O O . LEU A 1 195 ? -3.449 0.863 20.181 1.00 89.75 195 LEU A O 1
ATOM 1455 N N . VAL A 1 196 ? -2.785 1.719 18.232 1.00 85.88 196 VAL A N 1
ATOM 1456 C CA . VAL A 1 196 ? -1.411 1.210 18.363 1.00 85.88 196 VAL A CA 1
ATOM 1457 C C . VAL A 1 196 ? -0.709 1.821 19.583 1.00 85.88 196 VAL A C 1
ATOM 1459 O O . VAL A 1 196 ? 0.029 1.123 20.272 1.00 85.88 196 VAL A O 1
ATOM 1462 N N . ALA A 1 197 ? -0.976 3.091 19.914 1.00 83.19 197 ALA A N 1
ATOM 1463 C CA . ALA A 1 197 ? -0.394 3.740 21.092 1.00 83.19 197 ALA A CA 1
ATOM 1464 C C . ALA A 1 197 ? -0.803 3.093 22.430 1.00 83.19 197 ALA A C 1
ATOM 1466 O O . ALA A 1 197 ? -0.028 3.159 23.381 1.00 83.19 197 ALA A O 1
ATOM 1467 N N . ILE A 1 198 ? -1.973 2.447 22.501 1.00 82.00 198 ILE A N 1
ATOM 1468 C CA . ILE A 1 198 ? -2.426 1.673 23.675 1.00 82.00 198 ILE A CA 1
ATOM 1469 C C . ILE A 1 198 ? -2.096 0.179 23.584 1.00 82.00 198 ILE A C 1
ATOM 1471 O O . ILE A 1 198 ? -2.537 -0.597 24.426 1.00 82.00 198 ILE A O 1
ATOM 1475 N N . GLY A 1 199 ? -1.322 -0.235 22.576 1.00 80.00 199 GLY A N 1
ATOM 1476 C CA . GLY A 1 199 ? -0.899 -1.624 22.401 1.00 80.00 199 GLY A CA 1
ATOM 1477 C C . GLY A 1 199 ? -1.960 -2.537 21.784 1.00 80.00 199 GLY A C 1
ATOM 1478 O O . GLY A 1 199 ? -1.914 -3.742 22.009 1.00 80.00 199 GLY A O 1
ATOM 1479 N N . PHE A 1 200 ? -2.923 -1.991 21.034 1.00 86.81 200 PHE A N 1
ATOM 1480 C CA . PHE A 1 200 ? -3.890 -2.805 20.293 1.00 86.81 200 PHE A CA 1
ATOM 1481 C C . PHE A 1 200 ? -3.297 -3.323 18.983 1.00 86.81 200 PHE A C 1
ATOM 1483 O O . PHE A 1 200 ? -2.543 -2.624 18.300 1.00 86.81 200 PHE A O 1
ATOM 1490 N N . ASP A 1 201 ? -3.742 -4.512 18.586 1.00 87.50 201 ASP A N 1
ATOM 1491 C CA . ASP A 1 201 ? -3.364 -5.148 17.332 1.00 87.50 201 ASP A CA 1
ATOM 1492 C C . ASP A 1 201 ? -4.403 -4.822 16.258 1.00 87.50 201 ASP A C 1
ATOM 1494 O O . ASP A 1 201 ? -5.445 -5.463 16.144 1.00 87.50 201 ASP A O 1
ATOM 1498 N N . VAL A 1 202 ? -4.146 -3.799 15.443 1.00 88.25 202 VAL A N 1
ATOM 1499 C CA . VAL A 1 202 ? -5.039 -3.476 14.321 1.00 88.25 202 VAL A CA 1
ATOM 1500 C C . VAL A 1 202 ? -4.903 -4.547 13.240 1.00 88.25 202 VAL A C 1
ATOM 1502 O O . VAL A 1 202 ? -3.977 -4.521 12.431 1.00 88.25 202 VAL A O 1
ATOM 1505 N N . ALA A 1 203 ? -5.843 -5.488 13.232 1.00 86.38 203 ALA A N 1
ATOM 1506 C CA . ALA A 1 203 ? -5.813 -6.665 12.373 1.00 86.38 203 ALA A CA 1
ATOM 1507 C C . ALA A 1 203 ? -6.578 -6.466 11.058 1.00 86.38 203 ALA A C 1
ATOM 1509 O O . ALA A 1 203 ? -6.265 -7.108 10.056 1.00 86.38 203 ALA A O 1
ATOM 1510 N N . LEU A 1 204 ? -7.580 -5.582 11.040 1.00 88.56 204 LEU A N 1
ATOM 1511 C CA . LEU A 1 204 ? -8.399 -5.340 9.854 1.00 88.56 204 LEU A CA 1
ATOM 1512 C C . LEU A 1 204 ? -8.903 -3.895 9.808 1.00 88.56 204 LEU A C 1
ATOM 1514 O O . LEU A 1 204 ? -9.474 -3.405 10.778 1.00 88.56 204 LEU A O 1
ATOM 1518 N N . VAL A 1 205 ? -8.748 -3.231 8.662 1.00 91.62 205 VAL A N 1
ATOM 1519 C CA . VAL A 1 205 ? -9.315 -1.895 8.409 1.00 91.62 205 VAL A CA 1
ATOM 1520 C C . VAL A 1 205 ? -10.163 -1.936 7.145 1.00 91.62 205 VAL A C 1
ATOM 1522 O O . VAL A 1 205 ? -9.689 -2.335 6.079 1.00 91.62 205 VAL A O 1
ATOM 1525 N N . ARG A 1 206 ? -11.424 -1.518 7.257 1.00 91.62 206 ARG A N 1
ATOM 1526 C CA . ARG A 1 206 ? -12.387 -1.488 6.154 1.00 91.62 206 ARG A CA 1
ATOM 1527 C C . ARG A 1 206 ? -12.998 -0.105 6.016 1.00 91.62 206 ARG A C 1
ATOM 1529 O O . 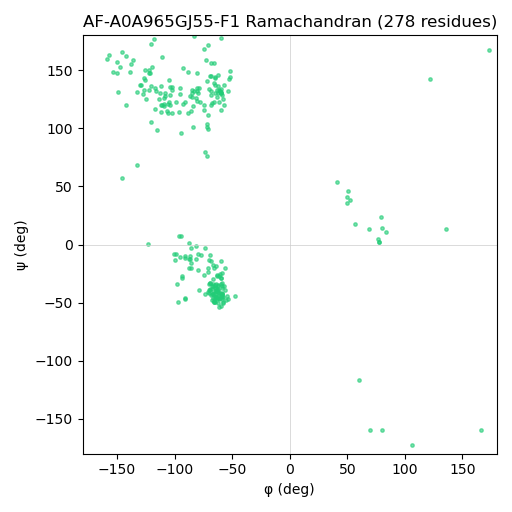ARG A 1 206 ? -13.494 0.458 6.986 1.00 91.62 206 ARG A O 1
ATOM 1536 N N . GLU A 1 207 ? -13.051 0.390 4.787 1.00 89.38 207 GLU A N 1
ATOM 1537 C CA . GLU A 1 207 ? -13.938 1.498 4.439 1.00 89.38 207 GLU A CA 1
ATOM 1538 C C . GLU A 1 207 ? -15.309 0.904 4.084 1.00 89.38 207 GLU A C 1
ATOM 1540 O O . GLU A 1 207 ? -15.436 0.129 3.133 1.00 89.38 207 GLU A O 1
ATOM 1545 N N . VAL A 1 208 ? -16.328 1.213 4.884 1.00 90.44 208 VAL A N 1
ATOM 1546 C CA . VAL A 1 208 ? -17.687 0.672 4.771 1.00 90.44 208 VAL A CA 1
ATOM 1547 C C . VAL A 1 208 ? -18.642 1.817 4.427 1.00 90.44 208 VAL A C 1
ATOM 1549 O O . VAL A 1 208 ? -19.053 2.547 5.326 1.00 90.44 208 VAL A O 1
ATOM 1552 N N . PRO A 1 209 ? -19.018 1.999 3.147 1.00 83.56 209 PRO A N 1
ATOM 1553 C CA . PRO A 1 209 ? -19.858 3.117 2.733 1.00 83.56 209 PRO A CA 1
ATOM 1554 C C . PRO A 1 209 ? -21.206 3.134 3.462 1.00 83.56 209 PRO A C 1
ATOM 1556 O O . PRO A 1 209 ? -21.940 2.146 3.460 1.00 83.56 209 PRO A O 1
ATOM 1559 N N . GLY A 1 210 ? -21.559 4.278 4.041 1.00 82.94 210 GLY A N 1
ATOM 1560 C CA . GLY A 1 210 ? -22.824 4.470 4.742 1.00 82.94 210 GLY A CA 1
ATOM 1561 C C . GLY A 1 210 ? -22.882 5.826 5.443 1.00 82.94 210 GLY A C 1
ATOM 1562 O O . GLY A 1 210 ? -21.859 6.505 5.540 1.00 82.94 210 GLY A O 1
ATOM 1563 N N . PRO A 1 211 ? -24.064 6.260 5.913 1.00 85.06 211 PRO A N 1
ATOM 1564 C CA . PRO A 1 211 ? -24.146 7.457 6.736 1.00 85.06 211 PRO A CA 1
ATOM 1565 C C . PRO A 1 211 ? -23.363 7.228 8.042 1.00 85.06 211 PRO A C 1
ATOM 1567 O O . PRO A 1 211 ? -23.617 6.228 8.720 1.00 85.06 211 PRO A O 1
ATOM 1570 N N . PRO A 1 212 ? -22.423 8.117 8.408 1.00 88.50 212 PRO A N 1
ATOM 1571 C CA . PRO A 1 212 ? -21.719 8.001 9.673 1.00 88.50 212 PRO A CA 1
ATOM 1572 C C . PRO A 1 212 ? -22.698 8.183 10.832 1.00 88.50 212 PRO A C 1
ATOM 1574 O O . PRO A 1 212 ? -23.555 9.067 10.814 1.00 88.50 212 PRO A O 1
ATOM 1577 N N . GLN A 1 213 ? -22.552 7.342 11.847 1.00 91.62 213 GLN A N 1
ATOM 1578 C CA . GLN A 1 213 ? -23.274 7.466 13.107 1.00 91.62 213 GLN A CA 1
ATOM 1579 C C . GLN A 1 213 ? -22.743 8.634 13.949 1.00 91.62 213 GLN A C 1
ATOM 1581 O O . GLN A 1 213 ? -21.607 9.076 13.774 1.00 91.62 213 GLN A O 1
ATOM 1586 N N . GLU A 1 214 ? -23.558 9.136 14.879 1.00 93.69 214 GLU A N 1
ATOM 1587 C CA . GLU A 1 214 ? -23.166 10.258 15.742 1.00 93.69 214 GLU A CA 1
ATOM 1588 C C . GLU A 1 214 ? -22.038 9.879 16.709 1.00 93.69 214 GLU A C 1
ATOM 1590 O O . GLU A 1 214 ? -21.053 10.610 16.830 1.00 93.69 214 GLU A O 1
ATOM 1595 N N . LEU A 1 215 ? -22.150 8.719 17.360 1.00 95.38 215 LEU A N 1
ATOM 1596 C CA . LEU A 1 215 ? -21.141 8.194 18.277 1.00 95.38 215 LEU A CA 1
ATOM 1597 C C . LEU A 1 215 ? -20.364 7.057 17.624 1.00 95.38 215 LEU A C 1
ATOM 1599 O O . LEU A 1 215 ? -20.931 6.234 16.916 1.00 95.38 215 LEU A O 1
ATOM 1603 N N . THR A 1 216 ? -19.062 6.994 17.882 1.00 95.62 216 THR A N 1
ATOM 1604 C CA . THR A 1 216 ? -18.268 5.789 17.626 1.00 95.62 216 THR A CA 1
ATOM 1605 C C . THR A 1 216 ? -18.839 4.631 18.438 1.00 95.62 216 THR A C 1
ATOM 1607 O O . THR A 1 216 ? -19.111 4.786 19.626 1.00 95.62 216 THR A O 1
ATOM 1610 N N . GLU A 1 217 ? -19.005 3.474 17.809 1.00 94.38 217 GLU A N 1
ATOM 1611 C CA . GLU A 1 217 ? -19.580 2.282 18.434 1.00 94.38 217 GLU A CA 1
ATOM 1612 C C . GLU A 1 217 ? -18.500 1.207 18.565 1.00 94.38 217 GLU A C 1
ATOM 1614 O O . GLU A 1 217 ? -17.809 0.879 17.597 1.00 94.38 217 GLU A O 1
ATOM 1619 N N . ILE A 1 218 ? -18.368 0.635 19.759 1.00 93.50 218 ILE A N 1
ATOM 1620 C CA . ILE A 1 218 ? -17.489 -0.499 20.033 1.00 93.50 218 ILE A CA 1
ATOM 1621 C C . ILE A 1 218 ? -18.335 -1.748 20.197 1.00 93.50 218 ILE A C 1
ATOM 1623 O O . ILE A 1 218 ? -19.075 -1.910 21.170 1.00 93.50 218 ILE A O 1
ATOM 1627 N N . ARG A 1 219 ? -18.177 -2.661 19.250 1.00 92.81 219 ARG A N 1
ATOM 1628 C CA . ARG A 1 219 ? -18.835 -3.957 19.233 1.00 92.81 219 ARG A CA 1
ATOM 1629 C C . ARG A 1 219 ? -17.928 -5.021 19.823 1.00 92.81 219 ARG A C 1
ATOM 1631 O O . ARG A 1 219 ? -16.776 -5.164 19.416 1.00 92.81 219 ARG A O 1
ATOM 1638 N N . TYR A 1 220 ? -18.467 -5.786 20.762 1.00 90.56 220 TYR A N 1
ATOM 1639 C CA . TYR A 1 220 ? -17.740 -6.828 21.485 1.00 90.56 220 TYR A CA 1
ATOM 1640 C C . TYR A 1 220 ? -18.592 -8.090 21.645 1.00 90.56 220 TYR A C 1
ATOM 1642 O O . TYR A 1 220 ? -19.822 -8.031 21.648 1.00 90.56 220 TYR A O 1
ATOM 1650 N N . VAL A 1 221 ? -17.935 -9.240 21.800 1.00 85.56 221 VAL A N 1
ATOM 1651 C CA . VAL A 1 221 ? -18.610 -10.513 22.118 1.00 85.56 221 VAL A CA 1
ATOM 1652 C C . VAL A 1 221 ? -18.565 -10.786 23.622 1.00 85.56 221 VAL A C 1
ATOM 1654 O O . VAL A 1 221 ? -19.599 -11.069 24.232 1.00 85.56 221 VAL A O 1
ATOM 1657 N N . ASP A 1 222 ? -17.374 -10.667 24.213 1.00 83.06 222 ASP A N 1
ATOM 1658 C CA . ASP A 1 222 ? -17.115 -10.834 25.644 1.00 83.06 222 ASP A CA 1
ATOM 1659 C C . ASP A 1 222 ? -16.921 -9.459 26.291 1.00 83.06 222 ASP A C 1
ATOM 1661 O O . ASP A 1 222 ? -16.024 -8.723 25.901 1.00 83.06 222 ASP A O 1
ATOM 1665 N N . SER A 1 223 ? -17.754 -9.096 27.267 1.00 80.50 223 SER A N 1
ATOM 1666 C CA . SER A 1 223 ? -17.669 -7.803 27.959 1.00 80.50 223 SER A CA 1
ATOM 1667 C C . SER A 1 223 ? -16.394 -7.633 28.783 1.00 80.50 223 SER A C 1
ATOM 1669 O O . SER A 1 223 ? -16.023 -6.502 29.085 1.00 80.50 223 SER A O 1
ATOM 1671 N N . ASN A 1 224 ? -15.715 -8.725 29.151 1.00 80.69 224 ASN A N 1
ATOM 1672 C CA . ASN A 1 224 ? -14.494 -8.661 29.957 1.00 80.69 224 ASN A CA 1
ATOM 1673 C C . ASN A 1 224 ? -13.361 -7.925 29.236 1.00 80.69 224 ASN A C 1
ATOM 1675 O O . ASN A 1 224 ? -12.516 -7.326 29.892 1.00 80.69 224 ASN A O 1
ATOM 1679 N N . VAL A 1 225 ? -13.374 -7.912 27.899 1.00 77.31 225 VAL A N 1
ATOM 1680 C CA . VAL A 1 225 ? -12.354 -7.215 27.104 1.00 77.31 225 VAL A CA 1
ATOM 1681 C C . VAL A 1 225 ? -12.469 -5.694 27.197 1.00 77.31 225 VAL A C 1
ATOM 1683 O O . VAL A 1 225 ? -11.547 -5.017 26.774 1.00 77.31 225 VAL A O 1
ATOM 1686 N N . LEU A 1 226 ? -13.582 -5.152 27.716 1.00 75.50 226 LEU A N 1
ATOM 1687 C CA . LEU A 1 226 ? -13.803 -3.710 27.878 1.00 75.50 226 LEU A CA 1
ATOM 1688 C C . LEU A 1 226 ? -13.262 -3.146 29.200 1.00 75.50 226 LEU A C 1
ATOM 1690 O O . LEU A 1 226 ? -13.208 -1.925 29.363 1.00 75.50 226 LEU A O 1
ATOM 1694 N N . ALA A 1 227 ? -12.901 -4.005 30.155 1.00 65.62 227 ALA A N 1
ATOM 1695 C CA . ALA A 1 227 ? -12.361 -3.572 31.437 1.00 65.62 227 ALA A CA 1
ATOM 1696 C C . ALA A 1 227 ? -10.924 -3.032 31.270 1.00 65.62 227 ALA A C 1
ATOM 1698 O O . ALA A 1 227 ? -10.136 -3.580 30.508 1.00 65.62 227 ALA A O 1
ATOM 1699 N N . ASP A 1 228 ? -10.590 -1.956 31.989 1.00 58.38 228 ASP A N 1
ATOM 1700 C CA . ASP A 1 228 ? -9.224 -1.422 32.170 1.00 58.38 228 ASP A CA 1
ATOM 1701 C C . ASP A 1 228 ? -8.486 -0.788 30.975 1.00 58.38 228 ASP A C 1
ATOM 1703 O O . ASP A 1 228 ? -7.299 -0.487 31.080 1.00 58.38 228 ASP A O 1
ATOM 1707 N N . ILE A 1 229 ? -9.152 -0.473 29.861 1.00 64.81 229 ILE A N 1
ATOM 1708 C CA . ILE A 1 229 ? -8.412 -0.036 28.659 1.00 64.81 229 ILE A CA 1
ATOM 1709 C C . ILE A 1 229 ? -8.180 1.483 28.529 1.00 64.81 229 ILE A C 1
ATOM 1711 O O . ILE A 1 229 ? -7.457 1.924 27.640 1.00 64.81 229 ILE A O 1
ATOM 1715 N N . GLY A 1 230 ? -8.839 2.328 29.334 1.00 76.94 230 GLY A N 1
ATOM 1716 C CA . GLY A 1 230 ? -8.701 3.796 29.221 1.00 76.94 230 GLY A CA 1
ATOM 1717 C C . GLY A 1 230 ? -9.033 4.371 27.829 1.00 76.94 230 GLY A C 1
ATOM 1718 O O . GLY A 1 230 ? -8.661 5.494 27.504 1.00 76.94 230 GLY A O 1
ATOM 1719 N N . LEU A 1 231 ? -9.741 3.607 26.989 1.00 85.44 231 LEU A N 1
ATOM 1720 C CA . LEU A 1 231 ? -9.890 3.865 25.554 1.00 85.44 231 LEU A CA 1
ATOM 1721 C C . LEU A 1 231 ? -10.529 5.227 25.243 1.00 85.44 231 LEU A C 1
ATOM 1723 O O . LEU A 1 231 ? -10.227 5.845 24.224 1.00 85.44 231 LEU A O 1
ATOM 1727 N N . LYS A 1 232 ? -11.371 5.722 26.155 1.00 87.38 232 LYS A N 1
ATOM 1728 C CA . LYS A 1 232 ? -12.049 7.017 26.041 1.00 87.38 232 LYS A CA 1
ATOM 1729 C C . LYS A 1 232 ? -11.063 8.181 25.912 1.00 87.38 232 LYS A C 1
ATOM 1731 O O . LYS A 1 232 ? -11.313 9.098 25.134 1.00 87.38 232 LYS A O 1
ATOM 1736 N N . ASP A 1 233 ? -9.921 8.108 26.593 1.00 86.88 233 ASP A N 1
ATOM 1737 C CA . ASP A 1 233 ? -8.881 9.142 26.525 1.00 86.88 233 ASP A CA 1
ATOM 1738 C C . ASP A 1 233 ? -8.152 9.140 25.175 1.00 86.88 233 ASP A C 1
ATOM 1740 O O . ASP A 1 233 ? -7.547 10.136 24.775 1.00 86.88 233 ASP A O 1
ATOM 1744 N N . PHE A 1 234 ? -8.229 8.026 24.446 1.00 88.31 234 PHE A N 1
ATOM 1745 C CA . PHE A 1 234 ? -7.558 7.847 23.169 1.00 88.31 234 PHE A CA 1
ATOM 1746 C C . PHE A 1 234 ? -8.461 8.103 21.978 1.00 88.31 234 PHE A C 1
ATOM 1748 O O . PHE A 1 234 ? -7.935 8.600 20.989 1.00 88.31 234 PHE A O 1
ATOM 1755 N N . ILE A 1 235 ? -9.760 7.790 22.042 1.00 91.31 235 ILE A N 1
ATOM 1756 C CA . ILE A 1 235 ? -10.677 7.873 20.887 1.00 91.31 235 ILE A CA 1
ATOM 1757 C C . ILE A 1 235 ? -11.902 8.773 21.120 1.00 91.31 235 ILE A C 1
ATOM 1759 O O . ILE A 1 235 ? -12.729 8.927 20.221 1.00 91.31 235 ILE A O 1
ATOM 1763 N N . GLY A 1 236 ? -12.018 9.383 22.300 1.00 90.69 236 GLY A N 1
ATOM 1764 C CA . GLY A 1 236 ? -13.142 10.237 22.671 1.00 90.69 236 GLY A CA 1
ATOM 1765 C C . GLY A 1 236 ? -14.380 9.456 23.105 1.00 90.69 236 GLY A C 1
ATOM 1766 O O . GLY A 1 236 ? -14.304 8.297 23.512 1.00 90.69 236 GLY A O 1
ATOM 1767 N N . ASP A 1 237 ? -15.537 10.118 23.055 1.00 91.94 237 ASP A N 1
ATOM 1768 C CA . ASP A 1 237 ? -16.810 9.508 23.435 1.00 91.94 237 ASP A CA 1
ATOM 1769 C C . ASP A 1 237 ? -17.227 8.411 22.446 1.00 91.94 237 ASP A C 1
ATOM 1771 O O . ASP A 1 237 ? -17.244 8.612 21.226 1.00 91.94 237 ASP A O 1
ATOM 1775 N N . PHE A 1 238 ? -17.618 7.265 22.998 1.00 93.38 238 PHE A N 1
ATOM 1776 C CA . PHE A 1 238 ? -18.133 6.117 22.266 1.00 93.38 238 PHE A CA 1
ATOM 1777 C C . PHE A 1 238 ? -19.268 5.452 23.045 1.00 93.38 238 PHE A C 1
ATOM 1779 O O . PHE A 1 238 ? -19.410 5.632 24.258 1.00 93.38 238 PHE A O 1
ATOM 1786 N N . GLU A 1 239 ? -20.048 4.647 22.341 1.00 93.81 239 GLU A N 1
ATOM 1787 C CA . GLU A 1 239 ? -20.989 3.701 22.924 1.00 93.81 239 GLU A CA 1
ATOM 1788 C C . GLU A 1 239 ? -20.520 2.266 22.690 1.00 93.81 239 GLU A C 1
ATOM 1790 O O . GLU A 1 239 ? -19.661 1.997 21.850 1.00 93.81 239 GLU A O 1
ATOM 1795 N N . THR A 1 240 ? -21.054 1.329 23.467 1.00 92.38 240 THR A N 1
ATOM 1796 C CA . THR A 1 240 ? -20.684 -0.083 23.366 1.00 92.38 240 THR A CA 1
ATOM 1797 C C . THR A 1 240 ? -21.912 -0.918 23.049 1.00 92.38 240 THR A C 1
ATOM 1799 O O . THR A 1 240 ? -22.940 -0.755 23.709 1.00 92.38 240 THR A O 1
ATOM 1802 N N . ALA A 1 241 ? -21.790 -1.862 22.125 1.00 91.38 241 ALA A N 1
ATOM 1803 C CA . ALA A 1 241 ? -22.854 -2.789 21.770 1.00 91.38 241 ALA A CA 1
ATOM 1804 C C . ALA A 1 241 ? -22.343 -4.230 21.794 1.00 91.38 241 ALA A C 1
ATOM 1806 O O . ALA A 1 241 ? -21.259 -4.537 21.302 1.00 91.38 241 ALA A O 1
ATOM 1807 N N . GLN A 1 242 ? -23.131 -5.146 22.348 1.00 90.06 242 GLN A N 1
ATOM 1808 C CA . GLN A 1 242 ? -22.788 -6.560 22.274 1.00 90.06 242 GLN A CA 1
ATOM 1809 C C . GLN A 1 242 ? -23.191 -7.120 20.903 1.00 90.06 242 GLN A C 1
ATOM 1811 O O . GLN A 1 242 ? -24.325 -6.935 20.460 1.00 90.06 242 GLN A O 1
ATOM 1816 N N . THR A 1 243 ? -22.287 -7.847 20.250 1.00 87.69 243 THR A N 1
ATOM 1817 C CA . THR A 1 243 ? -22.531 -8.532 18.975 1.00 87.69 243 THR A CA 1
ATOM 1818 C C . THR A 1 243 ? -22.329 -10.040 19.114 1.00 87.69 243 THR A C 1
ATOM 1820 O O . THR A 1 243 ? -21.564 -10.516 19.953 1.00 87.69 243 THR A O 1
ATOM 1823 N N . ARG A 1 244 ? -23.025 -10.814 18.276 1.00 80.50 244 ARG A N 1
ATOM 1824 C CA . ARG A 1 244 ? -22.778 -12.258 18.093 1.00 80.50 244 ARG A CA 1
ATOM 1825 C C . ARG A 1 244 ? -21.949 -12.557 16.849 1.00 80.50 244 ARG A C 1
ATOM 1827 O O . ARG A 1 244 ? -21.475 -13.677 16.688 1.00 80.50 244 ARG A O 1
ATOM 1834 N N . GLU A 1 245 ? -21.793 -11.567 15.982 1.00 77.31 245 GLU A N 1
ATOM 1835 C CA . GLU A 1 245 ? -21.075 -11.676 14.722 1.00 77.31 245 GLU A CA 1
ATOM 1836 C C . GLU A 1 245 ? -19.769 -10.895 14.824 1.00 77.31 245 GLU A C 1
ATOM 1838 O O . GLU A 1 245 ? -19.767 -9.712 15.171 1.00 77.31 245 GLU A O 1
ATOM 1843 N N . ARG A 1 246 ? -18.659 -11.576 14.530 1.00 78.56 246 ARG A N 1
ATOM 1844 C CA . ARG A 1 246 ? -17.327 -10.985 14.403 1.00 78.56 246 ARG A CA 1
ATOM 1845 C C . ARG A 1 246 ? -16.512 -11.740 13.363 1.00 78.56 246 ARG A C 1
ATOM 1847 O O . ARG A 1 246 ? -16.722 -12.939 13.165 1.00 78.56 246 ARG A O 1
ATOM 1854 N N . ALA A 1 247 ? -15.561 -11.054 12.736 1.00 80.12 247 ALA A N 1
ATOM 1855 C CA . ALA A 1 247 ? -14.526 -11.737 11.977 1.00 80.12 247 ALA A CA 1
ATOM 1856 C C . ALA A 1 247 ? -13.699 -12.638 12.913 1.00 80.12 247 ALA A C 1
ATOM 1858 O O . ALA A 1 247 ? -13.515 -12.347 14.100 1.00 80.12 247 ALA A O 1
ATOM 1859 N N . GLN A 1 248 ? -13.240 -13.774 12.390 1.00 78.12 248 GLN A N 1
ATOM 1860 C CA . GLN A 1 248 ? -12.425 -14.709 13.159 1.00 78.12 248 GLN A CA 1
ATOM 1861 C C . GLN A 1 248 ? -11.101 -14.043 13.557 1.00 78.12 248 GLN A C 1
ATOM 1863 O O . GLN A 1 248 ? -10.442 -13.442 12.715 1.00 78.12 248 GLN A O 1
ATOM 1868 N N . GLY A 1 249 ? -10.717 -14.169 14.831 1.00 80.25 249 GLY A N 1
ATOM 1869 C CA . GLY A 1 249 ? -9.485 -13.569 15.358 1.00 80.25 249 GLY A CA 1
ATOM 1870 C C . GLY A 1 249 ? -9.577 -12.076 15.691 1.00 80.25 249 GLY A C 1
ATOM 1871 O O . GLY A 1 249 ? -8.539 -11.460 15.864 1.00 80.25 249 GLY A O 1
ATOM 1872 N N . ILE A 1 250 ? -10.786 -11.498 15.758 1.00 87.19 250 ILE A N 1
ATOM 1873 C CA . ILE A 1 250 ? -11.019 -10.101 16.163 1.00 87.19 250 ILE A CA 1
ATOM 1874 C C . ILE A 1 250 ? -11.729 -10.052 17.514 1.00 87.19 250 ILE A C 1
ATOM 1876 O O . ILE A 1 250 ? -12.851 -10.536 17.630 1.00 87.19 250 ILE A O 1
ATOM 1880 N N . GLU A 1 251 ? -11.151 -9.444 18.541 1.00 88.44 251 GLU A N 1
ATOM 1881 C CA . GLU A 1 251 ? -11.794 -9.257 19.849 1.00 88.44 251 GLU A CA 1
ATOM 1882 C C . GLU A 1 251 ? -12.792 -8.096 19.852 1.00 88.44 251 GLU A C 1
ATOM 1884 O O . GLU A 1 251 ? -13.869 -8.225 20.440 1.00 88.44 251 GLU A O 1
ATOM 1889 N N . LEU A 1 252 ? -12.461 -6.995 19.170 1.00 91.38 252 LEU A N 1
ATOM 1890 C CA . LEU A 1 252 ? -13.275 -5.779 19.122 1.00 91.38 252 LEU A CA 1
ATOM 1891 C C . LEU A 1 252 ? -13.487 -5.293 17.689 1.00 91.38 252 LEU A C 1
ATOM 1893 O O . LEU A 1 252 ? -12.548 -5.209 16.901 1.00 91.38 252 LEU A O 1
ATOM 1897 N N . GLN A 1 253 ? -14.714 -4.891 17.372 1.00 93.25 253 GLN A N 1
ATOM 1898 C CA . GLN A 1 253 ? -15.026 -4.162 16.145 1.00 93.25 253 GLN A CA 1
ATOM 1899 C C . GLN A 1 253 ? -15.363 -2.714 16.500 1.00 93.25 253 GLN A C 1
ATOM 1901 O O . GLN A 1 253 ? -16.296 -2.452 17.251 1.00 93.25 253 GLN A O 1
ATOM 1906 N N . ILE A 1 254 ? -14.615 -1.768 15.947 1.00 94.19 254 ILE A N 1
ATOM 1907 C CA . ILE A 1 254 ? -14.782 -0.333 16.169 1.00 94.19 254 ILE A CA 1
ATOM 1908 C C . ILE A 1 254 ? -15.386 0.269 14.904 1.00 94.19 254 ILE A C 1
ATOM 1910 O O . ILE A 1 254 ? -14.752 0.274 13.850 1.00 94.19 254 ILE A O 1
ATOM 1914 N N . VAL A 1 255 ? -16.609 0.783 15.006 1.00 94.94 255 VAL A N 1
ATOM 1915 C CA . VAL A 1 255 ? -17.305 1.468 13.910 1.00 94.94 255 VAL A CA 1
ATOM 1916 C C . VAL A 1 255 ? -17.219 2.972 14.151 1.00 94.94 255 VAL A C 1
ATOM 1918 O O . VAL A 1 255 ? -17.785 3.489 15.117 1.00 94.94 255 VAL A O 1
ATOM 1921 N N . LEU A 1 256 ? -16.494 3.689 13.292 1.00 95.69 256 LEU A N 1
ATOM 1922 C CA . LEU A 1 256 ? -16.208 5.109 13.509 1.00 95.69 256 LEU A CA 1
ATOM 1923 C C . LEU A 1 256 ? -17.462 5.975 13.349 1.00 95.69 256 LEU A C 1
ATOM 1925 O O . LEU A 1 256 ? -18.199 5.847 12.371 1.00 95.69 256 LEU A O 1
ATOM 1929 N N . GLY A 1 257 ? -17.667 6.890 14.296 1.00 95.62 257 GLY A N 1
ATOM 1930 C CA . GLY A 1 257 ? -18.721 7.903 14.256 1.00 95.62 257 GLY A CA 1
ATOM 1931 C C . GLY A 1 257 ? -18.178 9.332 14.228 1.00 95.62 257 GLY A C 1
ATOM 1932 O O . GLY A 1 257 ? -16.970 9.575 14.322 1.00 95.62 257 GLY A O 1
ATOM 1933 N N . ASN A 1 258 ? -19.087 10.302 14.122 1.00 94.31 258 ASN A N 1
ATOM 1934 C CA . ASN A 1 258 ? -18.762 11.731 14.129 1.00 94.31 258 ASN A CA 1
ATOM 1935 C C . ASN A 1 258 ? -18.055 12.159 15.425 1.00 94.31 258 ASN A C 1
ATOM 1937 O O . ASN A 1 258 ? -17.239 13.084 15.392 1.00 94.31 258 ASN A O 1
ATOM 1941 N N . SER A 1 259 ? -18.316 11.480 16.549 1.00 94.50 259 SER A N 1
ATOM 1942 C CA . SER A 1 259 ? -17.641 11.737 17.825 1.00 94.50 259 SER A CA 1
ATOM 1943 C C . SER A 1 259 ? -16.125 11.571 17.729 1.00 94.50 259 SER A C 1
ATOM 1945 O O . SER A 1 259 ? -15.401 12.453 18.190 1.00 94.50 259 SER A O 1
ATOM 1947 N N . PHE A 1 260 ? -15.634 10.520 17.060 1.00 95.12 260 PHE A N 1
ATOM 1948 C CA . PHE A 1 260 ? -14.197 10.323 16.855 1.00 95.12 260 PHE A CA 1
ATOM 1949 C C . PHE A 1 260 ? -13.607 11.387 15.930 1.00 95.12 260 PHE A C 1
ATOM 1951 O O . PHE A 1 260 ? -12.552 11.935 16.227 1.00 95.12 260 PHE A O 1
ATOM 1958 N N . VAL A 1 261 ? -14.294 11.731 14.836 1.00 92.94 261 VAL A N 1
ATOM 1959 C CA . VAL A 1 261 ? -13.828 12.775 13.904 1.00 92.94 261 VAL A CA 1
ATOM 1960 C C . VAL A 1 261 ? -13.736 14.138 14.591 1.00 92.94 261 VAL A C 1
ATOM 1962 O O . VAL A 1 261 ? -12.815 14.913 14.338 1.00 92.94 261 VAL A O 1
ATOM 1965 N N . LYS A 1 262 ? -14.696 14.463 15.458 1.00 92.75 262 LYS A N 1
ATOM 1966 C CA . LYS A 1 262 ? -14.657 15.695 16.247 1.00 92.75 262 LYS A CA 1
ATOM 1967 C C . LYS A 1 262 ? -13.491 15.670 17.233 1.00 92.75 262 LYS A C 1
ATOM 1969 O O . LYS A 1 262 ? -12.699 16.603 17.259 1.00 92.75 262 LYS A O 1
ATOM 1974 N N . PHE A 1 263 ? -13.361 14.578 17.978 1.00 91.75 263 PHE A N 1
ATOM 1975 C CA . PHE A 1 263 ? -12.282 14.384 18.936 1.00 91.75 263 PHE A CA 1
ATOM 1976 C C . PHE A 1 263 ? -10.894 14.452 18.276 1.00 91.75 263 PHE A C 1
ATOM 1978 O O . PHE A 1 263 ? -9.993 15.096 18.804 1.00 91.75 263 PHE A O 1
ATOM 1985 N N . SER A 1 264 ? -10.714 13.852 17.097 1.00 88.12 264 SER A N 1
ATOM 1986 C CA . SER A 1 264 ? -9.440 13.885 16.375 1.00 88.12 264 SER A CA 1
ATOM 1987 C C . SER A 1 264 ? -9.092 15.271 15.834 1.00 88.12 264 SER A C 1
ATOM 1989 O O . SER A 1 264 ? -7.919 15.641 15.837 1.00 88.12 264 SER A O 1
ATOM 1991 N N . LYS A 1 265 ? -10.087 16.073 15.430 1.00 86.25 265 LYS A N 1
ATOM 1992 C CA . LYS A 1 265 ? -9.888 17.474 15.009 1.00 86.25 265 LYS A CA 1
ATOM 1993 C C . LYS A 1 265 ? -9.409 18.375 16.138 1.00 86.25 265 LYS A C 1
ATOM 1995 O O . LYS A 1 265 ? -8.594 19.260 15.888 1.00 86.25 265 LYS A O 1
ATOM 2000 N N . ASP A 1 266 ? -9.870 18.125 17.359 1.00 79.94 266 ASP A N 1
ATOM 2001 C CA . ASP A 1 266 ? -9.383 18.825 18.552 1.00 79.94 266 ASP A CA 1
ATOM 2002 C C . ASP A 1 266 ? -7.926 18.431 18.890 1.00 79.94 266 ASP A C 1
ATOM 2004 O O . ASP A 1 266 ? -7.288 19.060 19.733 1.00 79.94 266 ASP A O 1
ATOM 2008 N N . ASN A 1 267 ? -7.396 17.410 18.197 1.00 73.44 267 ASN A N 1
ATOM 2009 C CA . ASN A 1 267 ? -6.039 16.872 18.260 1.00 73.44 267 ASN A CA 1
ATOM 2010 C C . ASN A 1 267 ? -5.471 16.772 19.689 1.00 73.44 267 ASN A C 1
ATOM 2012 O O . ASN A 1 267 ? -4.388 17.298 19.969 1.00 73.44 267 ASN A O 1
ATOM 2016 N N . PRO A 1 268 ? -6.182 16.106 20.617 1.00 76.44 268 PRO A N 1
ATOM 2017 C CA . PRO A 1 268 ? -5.668 15.901 21.956 1.00 76.44 268 PRO A CA 1
ATOM 2018 C C . PRO A 1 268 ? -4.390 15.065 21.879 1.00 76.44 268 PRO A C 1
ATOM 2020 O O . PRO A 1 268 ? -4.327 14.066 21.145 1.00 76.44 268 PRO A O 1
ATOM 2023 N N . ASN A 1 269 ? -3.384 15.483 22.652 1.00 78.38 269 ASN A N 1
ATOM 2024 C CA . ASN A 1 269 ? -2.142 14.736 22.812 1.00 78.38 269 ASN A CA 1
ATOM 2025 C C . ASN A 1 269 ? -2.455 13.297 23.228 1.00 78.38 269 ASN A C 1
ATOM 2027 O O . ASN A 1 269 ? -3.370 13.062 24.018 1.00 78.38 269 ASN A O 1
ATOM 2031 N N . LEU A 1 270 ? -1.675 12.342 22.716 1.00 77.88 270 LEU A N 1
ATOM 2032 C CA . LEU A 1 270 ? -1.751 10.978 23.225 1.00 77.88 270 LEU A CA 1
ATOM 2033 C C . LEU A 1 270 ? -1.399 10.995 24.721 1.00 77.88 270 LEU A C 1
ATOM 2035 O O . LEU A 1 270 ? -0.378 11.592 25.082 1.00 77.88 270 LEU A O 1
ATOM 2039 N N . PRO A 1 271 ? -2.214 10.365 25.582 1.00 72.12 271 PRO A N 1
ATOM 2040 C CA . PRO A 1 271 ? -1.860 10.160 26.977 1.00 72.12 271 PRO A CA 1
ATOM 2041 C C . PRO A 1 271 ? -0.478 9.504 27.109 1.00 72.12 271 PRO A C 1
ATOM 2043 O O . PRO A 1 271 ? -0.095 8.666 26.291 1.00 72.12 271 PRO A O 1
ATOM 2046 N N . ALA A 1 272 ? 0.280 9.886 28.138 1.00 62.12 272 ALA A N 1
ATOM 2047 C CA . ALA A 1 272 ? 1.565 9.260 28.420 1.00 62.12 272 ALA A CA 1
ATOM 2048 C C . ALA A 1 272 ? 1.346 7.797 28.832 1.00 62.12 272 ALA A C 1
ATOM 2050 O O . ALA A 1 272 ? 0.645 7.525 29.806 1.00 62.12 272 ALA A O 1
ATOM 2051 N N . THR A 1 273 ? 1.963 6.855 28.119 1.00 51.06 273 THR A N 1
ATOM 2052 C CA . THR A 1 273 ? 1.968 5.447 28.514 1.00 51.06 273 THR A CA 1
ATOM 2053 C C . THR A 1 273 ? 3.091 5.225 29.525 1.00 51.06 273 THR A C 1
ATOM 2055 O O . THR A 1 273 ? 4.273 5.171 29.189 1.00 51.06 273 THR A O 1
ATOM 2058 N N . THR A 1 274 ? 2.752 5.147 30.812 1.00 46.97 274 THR A N 1
ATOM 2059 C CA . THR A 1 274 ? 3.717 4.718 31.830 1.00 46.97 274 THR A CA 1
ATOM 2060 C C . THR A 1 274 ? 3.966 3.225 31.681 1.00 46.97 274 THR A C 1
ATOM 2062 O O . THR A 1 274 ? 3.156 2.407 32.109 1.00 46.97 274 THR A O 1
ATOM 2065 N N . VAL A 1 275 ? 5.111 2.868 31.102 1.00 38.56 275 VAL A N 1
ATOM 2066 C CA . VAL A 1 275 ? 5.686 1.535 31.276 1.00 38.56 275 VAL A CA 1
ATOM 2067 C C . VAL A 1 275 ? 6.206 1.491 32.709 1.00 38.56 275 VAL A C 1
ATOM 2069 O O . VAL A 1 275 ? 7.236 2.091 33.011 1.00 38.56 275 VAL A O 1
ATOM 2072 N N . VAL A 1 276 ? 5.470 0.862 33.623 1.00 32.31 276 VAL A N 1
ATOM 2073 C CA . VAL A 1 276 ? 6.025 0.529 34.939 1.00 32.31 276 VAL A CA 1
ATOM 2074 C C . VAL A 1 276 ? 6.967 -0.654 34.701 1.00 32.31 276 VAL A C 1
ATOM 2076 O O . VAL A 1 276 ? 6.496 -1.698 34.245 1.00 32.31 276 VAL A O 1
ATOM 2079 N N . PRO A 1 277 ? 8.288 -0.522 34.920 1.00 31.28 277 PRO A N 1
ATOM 2080 C CA . PRO A 1 277 ? 9.183 -1.667 34.843 1.00 31.28 277 PRO A CA 1
ATOM 2081 C C . PRO A 1 277 ? 8.729 -2.688 35.884 1.00 31.28 277 PRO A C 1
ATOM 2083 O O . PRO A 1 277 ? 8.499 -2.320 37.035 1.00 31.28 277 PRO A O 1
ATOM 2086 N N . ALA A 1 278 ? 8.587 -3.952 35.488 1.00 33.59 278 ALA A N 1
ATOM 2087 C CA . ALA A 1 278 ? 8.382 -5.023 36.451 1.00 33.59 278 ALA A CA 1
ATOM 2088 C C . ALA A 1 278 ? 9.557 -5.008 37.442 1.00 33.59 278 ALA A C 1
ATOM 2090 O O . ALA A 1 278 ? 10.715 -5.107 37.025 1.00 33.59 278 ALA A O 1
ATOM 2091 N N . GLU A 1 279 ? 9.265 -4.815 38.729 1.00 37.94 279 GLU A N 1
ATOM 2092 C CA . GLU A 1 279 ? 10.264 -4.951 39.787 1.00 37.94 279 GLU A CA 1
ATOM 2093 C C . GLU A 1 279 ? 10.822 -6.384 39.752 1.00 37.94 279 GLU A C 1
ATOM 2095 O O . GLU A 1 279 ? 10.063 -7.349 39.636 1.00 37.94 279 GLU A O 1
ATOM 2100 N N . GLN A 1 280 ? 12.155 -6.485 39.758 1.00 34.81 280 GLN A N 1
ATOM 2101 C CA . GLN A 1 280 ? 12.906 -7.744 39.782 1.00 34.81 280 GLN A CA 1
ATOM 2102 C C . GLN A 1 280 ? 12.753 -8.480 41.111 1.00 34.81 280 GLN A C 1
ATOM 2104 O O . GLN A 1 280 ? 12.758 -7.798 42.161 1.00 34.81 280 GLN A O 1
#

pLDDT: mean 85.11, std 12.31, range [31.28, 97.75]

Solvent-accessible surface area (backbone atoms only — not comparable to full-atom values): 16513 Å² total; per-residue (Å²): 130,74,50,54,77,80,91,78,86,85,87,75,54,72,69,52,48,44,62,64,46,46,85,69,44,64,29,64,34,60,38,96,50,69,38,40,28,38,46,98,85,67,51,74,43,82,69,45,69,51,42,78,47,80,39,45,43,67,53,50,51,44,56,68,68,44,47,41,84,92,58,57,66,75,70,47,49,58,54,45,50,29,53,53,47,17,49,28,61,65,30,41,77,28,63,69,68,88,79,74,86,61,61,88,86,56,82,67,90,47,69,63,60,38,48,53,54,52,40,41,33,60,56,85,87,85,81,80,66,68,45,78,48,64,68,40,92,94,25,76,81,60,55,100,42,68,46,67,51,61,30,52,41,44,43,50,37,13,49,78,41,34,93,44,50,52,64,83,78,54,87,86,46,52,26,27,32,40,36,34,34,74,82,44,69,69,60,56,28,52,52,39,42,41,42,47,71,75,52,34,18,68,42,32,42,44,75,47,87,54,87,63,43,67,50,17,36,40,33,29,70,60,74,75,78,69,61,93,66,68,54,52,76,61,50,35,62,64,48,78,46,83,40,94,78,71,64,90,84,43,59,36,38,37,37,52,13,50,31,31,58,52,42,56,72,70,58,69,72,81,74,85,81,80,80,75,76,80,83,130

Mean predicted aligned error: 9.38 Å

Secondary structure (DSSP, 8-state):
---B---------HHHHHHHHGGG-SEEEEESS-EEEE-TTS-EEEEE-SEEEEE-HHHHHHHHH---TT--HHHHHHHHHHHHHHHHHHHTT----TT--S-TTSPP-SHHHHHHHHHHS--------EEE--SSSS-TT----EEE-HHHHHHHHHHH-GGGB-----TTPPEEEEEESS--HHHHHHHHHHHHHTT-EEEEEEE--SPPBSSEEEEESSGGGGTT--HHHHH-SEEEEE-S---TT-SEEEE-BHHHHHHHHT-PPPPP----PPP-

Sequence (280 aa):
MLNVTISAVGILNRDDLLRLLGPVGPVEILLDSDVRNTGADGATSLVAKTGKATIDTFSLVGILLAREIDQSESARFNHHKSAWTAIANTVGLGLRLQNLQTDPLETPVDFASFMQRLFNGPIQIWQFVATAVPAGVDNPNSLDMFSLDPSEVTMIMASVAPTSVTGSGVAGALAVQIDSPFNDPAVSREIVRRLVAIGFDVALVREVPGPPQELTEIRYVDSNVLADIGLKDFIGDFETAQTRERAQGIELQIVLGNSFVKFSKDNPNLPATTVVPAEQ

Radius of gyration: 22.83 Å; Cα contacts (8 Å, |Δi|>4): 447; chains: 1; bounding box: 56×43×64 Å